Protein AF-A0A1H7T8J5-F1 (afdb_monomer)

Sequence (198 aa):
MPHRSPSPSQAARSAAVPKPSIAHPSAPRVAHADPDEHAEYDEHAEPAHAHEPLGPDDPLAPLPFNPYKGNRGLTRAWHALKNSLAGFRTAIREESAFRQELTLAAILLPIGILVPVEPVARVLLLGSVLLVLIVELLNSSVEAAIDRISLERHELSRRAKDFGSAAVMIALLVCVMTWLLILVPAFGPPLLHWLRSQ

Solvent-accessible surface area (backbone atoms only — not comparable to full-atom values): 12700 Å² total; per-residue (Å²): 139,85,85,87,79,89,80,83,83,86,85,86,80,91,79,86,82,84,80,86,84,83,82,83,86,80,81,86,85,81,80,91,80,88,87,89,84,90,78,90,86,81,87,84,81,85,79,78,86,72,78,73,78,79,52,100,83,40,94,83,56,80,75,75,84,67,94,72,83,65,75,60,63,64,57,48,52,49,52,51,52,54,49,51,53,50,53,52,54,48,44,56,72,73,32,69,66,54,40,52,54,50,52,50,38,68,52,47,44,59,50,36,69,70,50,96,62,58,71,68,59,34,50,49,46,42,47,30,48,51,46,32,56,51,42,42,54,50,30,53,52,50,47,56,54,43,67,72,68,51,88,58,96,46,75,64,58,53,50,53,49,54,52,33,54,51,50,35,53,50,33,48,48,53,28,53,50,50,47,48,70,54,47,45,71,72,45,42,61,64,50,56,53,54,68,74,73,113

Secondary structure (DSSP, 8-state):
---------------PPPPPP-PPPPPP-PPP------------PPP----PPPPTT-TTSPPPP-TT-SSHHHHHHHHHHHHHHHHHHHHHHH-HHHHHHHHHHHHHHHHHHHS---HHHHHHHHHHHHHHHHHHHHHHHHHHHHHHH-SS--HHHHHHHHHHHHHHHHHHHHHHHHHHHHHHHHHHHHHHHHHHT-

Structure (mmCIF, N/CA/C/O backbone):
data_AF-A0A1H7T8J5-F1
#
_entry.id   AF-A0A1H7T8J5-F1
#
loop_
_atom_site.group_PDB
_atom_site.id
_atom_site.type_symbol
_atom_site.label_atom_id
_atom_site.label_alt_id
_atom_site.label_comp_id
_atom_site.label_asym_id
_atom_site.label_entity_id
_atom_site.label_seq_id
_atom_site.pdbx_PDB_ins_code
_atom_site.Cartn_x
_atom_site.Cartn_y
_atom_site.Cartn_z
_atom_site.occupancy
_atom_site.B_iso_or_equiv
_atom_site.auth_seq_id
_atom_site.auth_comp_id
_atom_site.auth_asym_id
_atom_site.auth_atom_id
_atom_site.pdbx_PDB_model_num
ATOM 1 N N . MET A 1 1 ? -8.833 -40.986 -61.857 1.00 35.53 1 MET A N 1
ATOM 2 C CA . MET A 1 1 ? -8.739 -39.527 -62.091 1.00 35.53 1 MET A CA 1
ATOM 3 C C . MET A 1 1 ? -8.462 -38.839 -60.758 1.00 35.53 1 MET A C 1
ATOM 5 O O . MET A 1 1 ? -9.121 -39.217 -59.803 1.00 35.53 1 MET A O 1
ATOM 9 N N . PRO A 1 2 ? -7.606 -37.810 -60.676 1.00 46.56 2 PRO A N 1
ATOM 10 C CA . PRO A 1 2 ? -6.340 -37.664 -61.391 1.00 46.56 2 PRO A CA 1
ATOM 11 C C . PRO A 1 2 ? -5.195 -37.083 -60.508 1.00 46.56 2 PRO A C 1
ATOM 13 O O . PRO A 1 2 ? -5.398 -36.660 -59.378 1.00 46.56 2 PRO A O 1
ATOM 16 N N . HIS A 1 3 ? -3.998 -37.045 -61.105 1.00 43.50 3 HIS A N 1
ATOM 17 C CA . HIS A 1 3 ? -2.848 -36.167 -60.825 1.00 43.50 3 HIS A CA 1
ATOM 18 C C . HIS A 1 3 ? -2.025 -36.331 -59.531 1.00 43.50 3 HIS A C 1
ATOM 20 O O . HIS A 1 3 ? -2.081 -35.515 -58.617 1.00 43.50 3 HIS A O 1
ATOM 26 N N . ARG A 1 4 ? -1.067 -37.271 -59.563 1.00 51.34 4 ARG A N 1
ATOM 27 C CA . ARG A 1 4 ? 0.299 -36.972 -59.093 1.00 51.34 4 ARG A CA 1
ATOM 28 C C . ARG A 1 4 ? 1.144 -36.597 -60.306 1.00 51.34 4 ARG A C 1
ATOM 30 O O . ARG A 1 4 ? 1.484 -37.457 -61.112 1.00 51.34 4 ARG A O 1
ATOM 37 N N . SER A 1 5 ? 1.433 -35.311 -60.450 1.00 54.84 5 SER A N 1
ATOM 38 C CA . SER A 1 5 ? 2.430 -34.815 -61.398 1.00 54.84 5 SER A CA 1
ATOM 39 C C . SER A 1 5 ? 3.828 -35.067 -60.820 1.00 54.84 5 SER A C 1
ATOM 41 O O . SER A 1 5 ? 4.045 -34.739 -59.652 1.00 54.84 5 SER A O 1
ATOM 43 N N . PRO A 1 6 ? 4.785 -35.622 -61.581 1.00 50.56 6 PRO A N 1
ATOM 44 C CA . PRO A 1 6 ? 6.185 -35.604 -61.190 1.00 50.56 6 PRO A CA 1
ATOM 45 C C . PRO A 1 6 ? 6.770 -34.232 -61.551 1.00 50.56 6 PRO A C 1
ATOM 47 O O . PRO A 1 6 ? 6.517 -33.722 -62.641 1.00 50.56 6 PRO A O 1
ATOM 50 N N . SER A 1 7 ? 7.552 -33.630 -60.655 1.00 41.03 7 SER A N 1
ATOM 51 C CA . SER A 1 7 ? 8.412 -32.491 -60.995 1.00 41.03 7 SER A CA 1
ATOM 52 C C . SER A 1 7 ? 9.870 -32.877 -60.723 1.00 41.03 7 SER A C 1
ATOM 54 O O . SER A 1 7 ? 10.128 -33.569 -59.733 1.00 41.03 7 SER A O 1
ATOM 56 N N . PRO A 1 8 ? 10.801 -32.547 -61.632 1.00 43.22 8 PRO A N 1
ATOM 57 C CA . PRO A 1 8 ? 12.005 -33.326 -61.860 1.00 43.22 8 PRO A CA 1
ATOM 58 C C . PRO A 1 8 ? 13.177 -32.938 -60.957 1.00 43.22 8 PRO A C 1
ATOM 60 O O . PRO A 1 8 ? 13.387 -31.785 -60.591 1.00 43.22 8 PRO A O 1
ATOM 63 N N . SER A 1 9 ? 13.978 -33.962 -60.673 1.00 41.53 9 SER A N 1
ATOM 64 C CA . SER A 1 9 ? 15.347 -33.878 -60.185 1.00 41.53 9 SER A CA 1
ATOM 65 C C . SER A 1 9 ? 16.231 -33.038 -61.117 1.00 41.53 9 SER A C 1
ATOM 67 O O . SER A 1 9 ? 16.210 -33.232 -62.329 1.00 41.53 9 SER A O 1
ATOM 69 N N . GLN A 1 10 ? 17.039 -32.172 -60.501 1.00 44.00 10 GLN A N 1
ATOM 70 C CA . GLN A 1 10 ? 18.419 -31.827 -60.868 1.00 44.00 10 GLN A CA 1
ATOM 71 C C . GLN A 1 10 ? 18.727 -31.506 -62.341 1.00 44.00 10 GLN A C 1
ATOM 73 O O . GLN A 1 10 ? 18.979 -32.398 -63.144 1.00 44.00 10 GLN A O 1
ATOM 78 N N . ALA A 1 11 ? 18.937 -30.221 -62.635 1.00 36.84 11 ALA A N 1
ATOM 79 C CA . ALA A 1 11 ? 20.033 -29.762 -63.493 1.00 36.84 11 ALA A CA 1
ATOM 80 C C . ALA A 1 11 ? 20.204 -28.237 -63.372 1.00 36.84 11 ALA A C 1
ATOM 82 O O . ALA A 1 11 ? 19.224 -27.522 -63.214 1.00 36.84 11 ALA A O 1
ATOM 83 N N . ALA A 1 12 ? 21.448 -27.775 -63.538 1.00 40.53 12 ALA A N 1
ATOM 84 C CA . ALA A 1 12 ? 21.929 -26.383 -63.582 1.00 40.53 12 ALA A CA 1
ATOM 85 C C . ALA A 1 12 ? 22.398 -25.818 -62.223 1.00 40.53 12 ALA A C 1
ATOM 87 O O . ALA A 1 12 ? 21.622 -25.334 -61.416 1.00 40.53 12 ALA A O 1
ATOM 88 N N . ARG A 1 13 ? 23.661 -26.053 -61.847 1.00 43.72 13 ARG A N 1
ATOM 89 C CA . ARG A 1 13 ? 24.878 -25.317 -62.268 1.00 43.72 13 ARG A CA 1
ATOM 90 C C . ARG A 1 13 ? 25.173 -24.112 -61.365 1.00 43.72 13 ARG A C 1
ATOM 92 O O . ARG A 1 13 ? 24.590 -23.047 -61.489 1.00 43.72 13 ARG A O 1
ATOM 99 N N . SER A 1 14 ? 26.153 -24.357 -60.496 1.00 42.59 14 SER A N 1
ATOM 100 C CA . SER A 1 14 ? 27.200 -23.450 -60.020 1.00 42.59 14 SER A CA 1
ATOM 101 C C . SER A 1 14 ? 27.349 -22.142 -60.811 1.00 42.59 14 SER A C 1
ATOM 103 O O . SER A 1 14 ? 27.660 -22.169 -62.002 1.00 42.59 14 SER A O 1
ATOM 105 N N . ALA A 1 15 ? 27.222 -21.013 -60.115 1.00 44.78 15 ALA A N 1
ATOM 106 C CA . ALA A 1 15 ? 27.838 -19.747 -60.493 1.00 44.78 15 ALA A CA 1
ATOM 107 C C . ALA A 1 15 ? 28.309 -19.046 -59.210 1.00 44.78 15 ALA A C 1
ATOM 109 O O . ALA A 1 15 ? 27.523 -18.469 -58.461 1.00 44.78 15 ALA A O 1
ATOM 110 N N . ALA A 1 16 ? 29.603 -19.180 -58.925 1.00 44.22 16 ALA A N 1
ATOM 111 C CA . ALA A 1 16 ? 30.292 -18.473 -57.859 1.00 44.22 16 ALA A CA 1
ATOM 112 C C . ALA A 1 16 ? 30.393 -16.977 -58.198 1.00 44.22 16 ALA A C 1
ATOM 114 O O . ALA A 1 16 ? 30.793 -16.608 -59.301 1.00 44.22 16 ALA A O 1
ATOM 115 N N . VAL A 1 17 ? 30.054 -16.121 -57.236 1.00 50.94 17 VAL A N 1
ATOM 116 C CA . VAL A 1 17 ? 30.268 -14.670 -57.302 1.00 50.94 17 VAL A CA 1
ATOM 117 C C . VAL A 1 17 ? 31.728 -14.380 -56.912 1.00 50.94 17 VAL A C 1
ATOM 119 O O . VAL A 1 17 ? 32.136 -14.795 -55.824 1.00 50.94 17 VAL A O 1
ATOM 122 N N . PRO A 1 18 ? 32.542 -13.689 -57.734 1.00 47.94 18 PRO A N 1
ATOM 123 C CA . PRO A 1 18 ? 33.905 -13.336 -57.349 1.00 47.94 18 PRO A CA 1
ATOM 124 C C . PRO A 1 18 ? 33.909 -12.126 -56.398 1.00 47.94 18 PRO A C 1
ATOM 126 O O . PRO A 1 18 ? 33.298 -11.095 -56.676 1.00 47.94 18 PRO A O 1
ATOM 129 N N . LYS A 1 19 ? 34.620 -12.245 -55.267 1.00 48.84 19 LYS A N 1
ATOM 130 C CA . LYS A 1 19 ? 34.936 -11.125 -54.361 1.00 48.84 19 LYS A CA 1
ATOM 131 C C . LYS A 1 19 ? 35.993 -10.208 -55.003 1.00 48.84 19 LYS A C 1
ATOM 133 O O . LYS A 1 19 ? 36.989 -10.731 -55.503 1.00 48.84 19 LYS A O 1
ATOM 138 N N . PRO A 1 20 ? 35.856 -8.872 -54.933 1.00 44.38 20 PRO A N 1
ATOM 139 C CA . PRO A 1 20 ? 36.920 -7.962 -55.341 1.00 44.38 20 PRO A CA 1
ATOM 140 C C . PRO A 1 20 ? 38.073 -7.978 -54.323 1.00 44.38 20 PRO A C 1
ATOM 142 O O . PRO A 1 20 ? 37.869 -7.814 -53.120 1.00 44.38 20 PRO A O 1
ATOM 145 N N . SER A 1 21 ? 39.288 -8.203 -54.827 1.00 47.09 21 SER A N 1
ATOM 146 C CA . SER A 1 21 ? 40.556 -8.115 -54.098 1.00 47.09 21 SER A CA 1
ATOM 147 C C . SER A 1 21 ? 40.977 -6.647 -54.005 1.00 47.09 21 SER A C 1
ATOM 149 O O . SER A 1 21 ? 41.197 -6.005 -55.030 1.00 47.09 21 SER A O 1
ATOM 151 N N . ILE A 1 22 ? 41.057 -6.101 -52.790 1.00 46.72 22 ILE A N 1
ATOM 152 C CA . ILE A 1 22 ? 41.622 -4.770 -52.543 1.00 46.72 22 ILE A CA 1
ATOM 153 C C . ILE A 1 22 ? 43.093 -4.970 -52.172 1.00 46.72 22 ILE A C 1
ATOM 155 O O . ILE A 1 22 ? 43.408 -5.545 -51.131 1.00 46.72 22 ILE A O 1
ATOM 159 N N . ALA A 1 23 ? 43.983 -4.529 -53.058 1.00 47.53 23 ALA A N 1
ATOM 160 C CA . ALA A 1 23 ? 45.425 -4.541 -52.860 1.00 4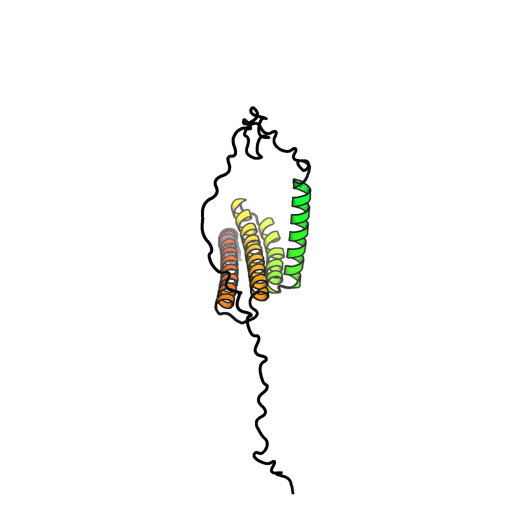7.53 23 ALA A CA 1
ATOM 161 C C . ALA A 1 23 ? 45.864 -3.347 -51.993 1.00 47.53 23 ALA A C 1
ATOM 163 O O . ALA A 1 23 ? 45.485 -2.206 -52.256 1.00 47.53 23 ALA A O 1
ATOM 164 N N . HIS A 1 24 ? 46.688 -3.611 -50.977 1.00 44.84 24 HIS A N 1
ATOM 165 C CA . HIS A 1 24 ? 47.406 -2.592 -50.210 1.00 44.84 24 HIS A CA 1
ATOM 166 C C . HIS A 1 24 ? 48.625 -2.092 -51.008 1.00 44.84 24 HIS A C 1
ATOM 168 O O . HIS A 1 24 ? 49.461 -2.918 -51.382 1.00 44.84 24 HIS A O 1
ATOM 174 N N . PRO A 1 25 ? 48.795 -0.779 -51.244 1.00 51.78 25 PRO A N 1
ATOM 175 C CA . PRO A 1 25 ? 50.036 -0.254 -51.802 1.00 51.78 25 PRO A CA 1
ATOM 176 C C . PRO A 1 25 ? 51.138 -0.208 -50.731 1.00 51.78 25 PRO A C 1
ATOM 178 O O . PRO A 1 25 ? 50.970 0.362 -49.654 1.00 51.78 25 PRO A O 1
ATOM 181 N N . SER A 1 26 ? 52.267 -0.845 -51.042 1.00 42.59 26 SER A N 1
ATOM 182 C CA . SER A 1 26 ? 53.496 -0.863 -50.245 1.00 42.59 26 SER A CA 1
ATOM 183 C C . SER A 1 26 ? 54.233 0.481 -50.330 1.00 42.59 26 SER A C 1
ATOM 185 O O . SER A 1 26 ? 54.348 1.062 -51.407 1.00 42.59 26 SER A O 1
ATOM 187 N N . ALA A 1 27 ? 54.738 0.963 -49.193 1.00 43.03 27 ALA A N 1
ATOM 188 C CA . ALA A 1 27 ? 55.491 2.211 -49.076 1.00 43.03 27 ALA A CA 1
ATOM 189 C C . ALA A 1 27 ? 56.841 2.161 -49.830 1.00 43.03 27 ALA A C 1
ATOM 191 O O . ALA A 1 27 ? 57.501 1.116 -49.821 1.00 43.03 27 ALA A O 1
ATOM 192 N N . PRO A 1 28 ? 57.298 3.270 -50.445 1.00 42.59 28 PRO A N 1
ATOM 193 C CA . PRO A 1 28 ? 58.609 3.328 -51.075 1.00 42.59 28 PRO A CA 1
ATOM 194 C C . PRO A 1 28 ? 59.721 3.491 -50.028 1.00 42.59 28 PRO A C 1
ATOM 196 O O . PRO A 1 28 ? 59.663 4.326 -49.129 1.00 42.59 28 PRO A O 1
ATOM 199 N N . ARG A 1 29 ? 60.750 2.657 -50.178 1.00 38.03 29 ARG A N 1
ATOM 200 C CA . ARG A 1 29 ? 61.976 2.591 -49.378 1.00 38.03 29 ARG A CA 1
ATOM 201 C C . ARG A 1 29 ? 62.915 3.725 -49.809 1.00 38.03 29 ARG A C 1
ATOM 203 O O . ARG A 1 29 ? 63.403 3.697 -50.935 1.00 38.03 29 ARG A O 1
ATOM 210 N N . VAL A 1 30 ? 63.163 4.704 -48.937 1.00 43.81 30 VAL A N 1
ATOM 211 C CA . VAL A 1 30 ? 64.163 5.764 -49.166 1.00 43.81 30 VAL A CA 1
ATOM 212 C C . VAL A 1 30 ? 65.482 5.349 -48.514 1.00 43.81 30 VAL A C 1
ATOM 214 O O . VAL A 1 30 ? 65.506 4.873 -47.382 1.00 43.81 30 VAL A O 1
ATOM 217 N N . ALA A 1 31 ? 66.554 5.449 -49.296 1.00 40.03 31 ALA A N 1
ATOM 218 C CA . ALA A 1 31 ? 67.908 5.030 -48.971 1.00 40.03 31 ALA A CA 1
ATOM 219 C C . ALA A 1 31 ? 68.582 5.956 -47.943 1.00 40.03 31 ALA A C 1
ATOM 221 O O . ALA A 1 31 ? 68.336 7.158 -47.924 1.00 40.03 31 ALA A O 1
ATOM 222 N N . HIS A 1 32 ? 69.456 5.372 -47.121 1.00 40.16 32 HIS A N 1
ATOM 223 C CA . HIS A 1 32 ? 70.367 6.074 -46.220 1.00 40.16 32 HIS A CA 1
ATOM 224 C C . HIS A 1 32 ? 71.474 6.805 -47.002 1.00 40.16 32 HIS A C 1
ATOM 226 O O . HIS A 1 32 ? 72.067 6.215 -47.906 1.00 40.16 32 HIS A O 1
ATOM 232 N N . ALA A 1 33 ? 71.780 8.041 -46.599 1.00 36.88 33 ALA A N 1
ATOM 233 C CA . ALA A 1 33 ? 73.048 8.731 -46.840 1.00 36.88 33 ALA A CA 1
ATOM 234 C C . ALA A 1 33 ? 73.405 9.584 -45.597 1.00 36.88 33 ALA A C 1
ATOM 236 O O . ALA A 1 33 ? 72.511 9.976 -44.851 1.00 36.88 33 ALA A O 1
ATOM 237 N N . ASP A 1 34 ? 74.710 9.755 -45.394 1.00 40.88 34 ASP A N 1
ATOM 238 C CA . ASP A 1 34 ? 75.507 9.943 -44.165 1.00 40.88 34 ASP A CA 1
ATOM 239 C C . ASP A 1 34 ? 75.333 11.226 -43.299 1.00 40.88 34 ASP A C 1
ATOM 241 O O . ASP A 1 34 ? 74.655 12.166 -43.719 1.00 40.88 34 ASP A O 1
ATOM 245 N N . PRO A 1 35 ? 75.933 11.245 -42.077 1.00 51.59 35 PRO A N 1
ATOM 246 C CA . PRO A 1 35 ? 75.797 12.269 -41.035 1.00 51.59 35 PRO A CA 1
ATOM 247 C C . PRO A 1 35 ? 76.856 13.392 -41.123 1.00 51.59 35 PRO A C 1
ATOM 249 O O . PRO A 1 35 ? 77.803 13.294 -41.893 1.00 51.59 35 PRO A O 1
ATOM 252 N N . ASP A 1 36 ? 76.697 14.402 -40.257 1.00 41.91 36 ASP A N 1
ATOM 253 C CA . ASP A 1 36 ? 77.616 15.510 -39.919 1.00 41.91 36 ASP A CA 1
ATOM 254 C C . ASP A 1 36 ? 77.420 16.846 -40.661 1.00 41.91 36 ASP A C 1
ATOM 256 O O . ASP A 1 36 ? 78.069 17.124 -41.661 1.00 41.91 36 ASP A O 1
ATOM 260 N N . GLU A 1 37 ? 76.622 17.747 -40.067 1.00 41.25 37 GLU A N 1
ATOM 261 C CA . GLU A 1 37 ? 76.992 19.170 -39.987 1.00 41.25 37 GLU A CA 1
ATOM 262 C C . GLU A 1 37 ? 76.248 19.867 -38.830 1.00 41.25 37 GLU A C 1
ATOM 264 O O . GLU A 1 37 ? 75.027 20.023 -38.830 1.00 41.25 37 GLU A O 1
ATOM 269 N N . HIS A 1 38 ? 77.005 20.246 -37.798 1.00 42.97 38 HIS A N 1
ATOM 270 C CA . HIS A 1 38 ? 76.546 21.037 -36.661 1.00 42.97 38 HIS A CA 1
ATOM 271 C C . HIS A 1 38 ? 76.585 22.530 -37.015 1.00 42.97 38 HIS A C 1
ATOM 273 O O . HIS A 1 38 ? 77.653 23.053 -37.317 1.00 42.97 38 HIS A O 1
ATOM 279 N N . ALA A 1 39 ? 75.453 23.225 -36.886 1.00 38.72 39 ALA A N 1
ATOM 280 C CA . ALA A 1 39 ? 75.392 24.685 -36.838 1.00 38.72 39 ALA A CA 1
ATOM 281 C C . ALA A 1 39 ? 74.539 25.127 -35.633 1.00 38.72 39 ALA A C 1
ATOM 283 O O . ALA A 1 39 ? 73.313 25.107 -35.665 1.00 38.72 39 ALA A O 1
ATOM 284 N N . GLU A 1 40 ? 75.249 25.370 -34.532 1.00 40.34 40 GLU A N 1
ATOM 285 C CA . GLU A 1 40 ? 75.160 26.539 -33.646 1.00 40.34 40 GLU A CA 1
ATOM 286 C C . GLU A 1 40 ? 73.804 27.274 -33.543 1.00 40.34 40 GLU A C 1
ATOM 288 O O . GLU A 1 40 ? 73.415 28.039 -34.423 1.00 40.34 40 GLU A O 1
ATOM 293 N N . TYR A 1 41 ? 73.136 27.111 -32.397 1.00 35.88 41 TYR A N 1
ATOM 294 C CA . TYR A 1 41 ? 72.128 28.043 -31.892 1.00 35.88 41 TYR A CA 1
ATOM 295 C C . TYR A 1 41 ? 72.467 28.350 -30.438 1.00 35.88 41 TYR A C 1
ATOM 297 O O . TYR A 1 41 ? 72.344 27.471 -29.585 1.00 35.88 41 TYR A O 1
ATOM 305 N N . ASP A 1 42 ? 72.876 29.585 -30.166 1.00 42.41 42 ASP A N 1
ATOM 306 C CA . ASP A 1 42 ? 72.908 30.122 -28.812 1.00 42.41 42 ASP A CA 1
ATOM 307 C C . ASP A 1 42 ? 72.185 31.472 -28.757 1.00 42.41 42 ASP A C 1
ATOM 309 O O . ASP A 1 42 ? 72.083 32.187 -29.756 1.00 42.41 42 ASP A O 1
ATOM 313 N N . GLU A 1 43 ? 71.703 31.773 -27.555 1.00 46.69 43 GLU A N 1
ATOM 314 C CA . GLU A 1 43 ? 71.125 33.032 -27.088 1.00 46.69 43 GLU A CA 1
ATOM 315 C C . GLU A 1 43 ? 69.772 33.466 -27.664 1.00 46.69 43 GLU A C 1
ATOM 317 O O . GLU A 1 43 ? 69.692 34.236 -28.609 1.00 46.69 43 GLU A O 1
ATOM 322 N N . HIS A 1 44 ? 68.701 33.150 -26.925 1.00 45.75 44 HIS A N 1
ATOM 323 C CA . HIS A 1 44 ? 67.848 34.204 -26.366 1.00 45.75 44 HIS A CA 1
ATOM 324 C C . HIS A 1 44 ? 67.290 33.776 -25.001 1.00 45.75 44 HIS A C 1
ATOM 326 O O . HIS A 1 44 ? 66.567 32.793 -24.871 1.00 45.75 44 HIS A O 1
ATOM 332 N N . ALA A 1 45 ? 67.686 34.548 -23.991 1.00 46.94 45 ALA A N 1
ATOM 333 C CA . ALA A 1 45 ? 67.333 34.446 -22.585 1.00 46.94 45 ALA A CA 1
ATOM 334 C C . ALA A 1 45 ? 65.819 34.351 -22.324 1.00 46.94 45 ALA A C 1
ATOM 336 O O . ALA A 1 45 ? 65.020 35.051 -22.949 1.00 46.94 45 ALA A O 1
ATOM 337 N N . GLU A 1 46 ? 65.446 33.528 -21.340 1.00 49.09 46 GLU A N 1
ATOM 338 C CA . GLU A 1 46 ? 64.075 33.426 -20.840 1.00 49.09 46 GLU A CA 1
ATOM 339 C C . GLU A 1 46 ? 63.583 34.772 -20.277 1.00 49.09 46 GLU A C 1
ATOM 341 O O . GLU A 1 46 ? 64.268 35.384 -19.448 1.00 49.09 46 GLU A O 1
ATOM 346 N N . PRO A 1 47 ? 62.393 35.256 -20.678 1.00 44.78 47 PRO A N 1
ATOM 347 C CA . PRO A 1 47 ? 61.823 36.451 -20.092 1.00 44.78 47 PRO A CA 1
ATOM 348 C C . PRO A 1 47 ? 61.247 36.136 -18.708 1.00 44.78 47 PRO A C 1
ATOM 350 O O . PRO A 1 47 ? 60.592 35.120 -18.484 1.00 44.78 47 PRO A O 1
ATOM 353 N N . ALA A 1 48 ? 61.492 37.067 -17.789 1.00 49.91 48 ALA A N 1
ATOM 354 C CA . ALA A 1 48 ? 60.996 37.093 -16.425 1.00 49.91 48 ALA A CA 1
ATOM 355 C C . ALA A 1 48 ? 59.509 36.712 -16.313 1.00 49.91 48 ALA A C 1
ATOM 357 O O . ALA A 1 48 ? 58.669 37.234 -17.043 1.00 49.91 48 ALA A O 1
ATOM 358 N N . HIS A 1 49 ? 59.231 35.842 -15.338 1.00 55.66 49 HIS A N 1
ATOM 359 C CA . HIS A 1 49 ? 57.933 35.393 -14.832 1.00 55.66 49 HIS A CA 1
ATOM 360 C C . HIS A 1 49 ? 56.758 36.350 -15.109 1.00 55.66 49 HIS A C 1
ATOM 362 O O . HIS A 1 49 ? 56.377 37.165 -14.268 1.00 55.66 49 HIS A O 1
ATOM 368 N N . ALA A 1 50 ? 56.125 36.202 -16.271 1.00 52.22 50 ALA A N 1
ATOM 369 C CA . ALA A 1 50 ? 54.741 36.604 -16.438 1.00 52.22 50 ALA A CA 1
ATOM 370 C C . ALA A 1 50 ? 53.911 35.587 -15.650 1.00 52.22 50 ALA A C 1
ATOM 372 O O . ALA A 1 50 ? 53.910 34.407 -15.991 1.00 52.22 50 ALA A O 1
ATOM 373 N N . HIS A 1 51 ? 53.296 36.032 -14.551 1.00 57.41 51 HIS A N 1
ATOM 374 C CA . HIS A 1 51 ? 52.461 35.199 -13.691 1.00 57.41 51 HIS A CA 1
ATOM 375 C C . HIS A 1 51 ? 51.502 34.362 -14.534 1.00 57.41 51 HIS A C 1
ATOM 377 O O . HIS A 1 51 ? 50.637 34.897 -15.230 1.00 57.41 51 HIS A O 1
ATOM 383 N N . GLU A 1 52 ? 51.698 33.050 -14.476 1.00 64.69 52 GLU A N 1
ATOM 384 C CA . GLU A 1 52 ? 50.818 32.083 -15.102 1.00 64.69 52 GLU A CA 1
ATOM 385 C C . GLU A 1 52 ? 49.389 32.333 -14.596 1.00 64.69 52 GLU A C 1
ATOM 387 O O . GLU A 1 52 ? 49.195 32.514 -13.387 1.00 64.69 52 GLU A O 1
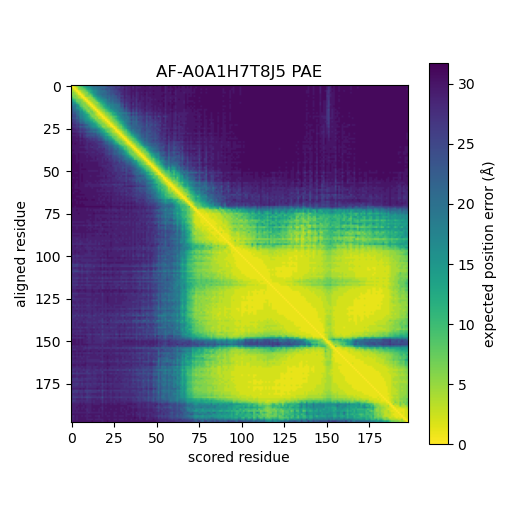ATOM 392 N N . PRO A 1 53 ? 48.386 32.438 -15.486 1.00 61.06 53 PRO A N 1
ATOM 393 C CA . PRO A 1 53 ? 47.015 32.654 -15.059 1.00 61.06 53 PRO A CA 1
ATOM 394 C C . PRO A 1 53 ? 46.592 31.497 -14.150 1.00 61.06 53 PRO A C 1
ATOM 396 O O . PRO A 1 53 ? 46.646 30.337 -14.551 1.00 61.06 53 PRO A O 1
ATOM 399 N N . LEU A 1 54 ? 46.200 31.844 -12.919 1.00 64.88 54 LEU A N 1
ATOM 400 C CA . LEU A 1 54 ? 45.804 30.910 -11.865 1.00 64.88 54 LEU A CA 1
ATOM 401 C C . LEU A 1 54 ? 44.813 29.882 -12.430 1.00 64.88 54 LEU A C 1
ATOM 403 O O . LEU A 1 54 ? 43.796 30.243 -13.032 1.00 64.88 54 LEU A O 1
ATOM 407 N N . GLY A 1 55 ? 45.150 28.602 -12.277 1.00 65.50 55 GLY A N 1
ATOM 408 C CA . GLY A 1 55 ? 44.368 27.501 -12.821 1.00 65.50 55 GLY A CA 1
ATOM 409 C C . GLY A 1 55 ? 42.980 27.379 -12.171 1.00 65.50 55 GLY A C 1
ATOM 410 O O . GLY A 1 55 ? 42.723 27.960 -11.117 1.00 65.50 55 GLY A O 1
ATOM 411 N N . PRO A 1 56 ? 42.072 26.577 -12.756 1.00 63.03 56 PRO A N 1
ATOM 412 C CA . PRO A 1 56 ? 40.723 26.342 -12.223 1.00 63.03 56 PRO A CA 1
ATOM 413 C C . PRO A 1 56 ? 40.690 25.775 -10.793 1.00 63.03 56 PRO A C 1
ATOM 415 O O . PRO A 1 56 ? 39.659 25.863 -10.129 1.00 63.03 56 PRO A O 1
ATOM 418 N N . ASP A 1 57 ? 41.812 25.205 -10.346 1.00 64.94 57 ASP A N 1
ATOM 419 C CA . ASP A 1 57 ? 41.996 24.544 -9.054 1.00 64.94 57 ASP A CA 1
ATOM 420 C C . ASP A 1 57 ? 42.765 25.414 -8.038 1.00 64.94 57 ASP A C 1
ATOM 422 O O . ASP A 1 57 ? 43.169 24.926 -6.980 1.00 64.94 57 ASP A O 1
ATOM 426 N N . ASP A 1 58 ? 42.991 26.698 -8.342 1.00 69.50 58 ASP A N 1
ATOM 427 C CA . ASP A 1 58 ? 43.683 27.610 -7.435 1.00 69.50 58 ASP A CA 1
ATOM 428 C C . ASP A 1 58 ? 42.819 27.930 -6.194 1.00 69.50 58 ASP A C 1
ATOM 430 O O . ASP A 1 58 ? 41.691 28.418 -6.340 1.00 69.50 58 ASP A O 1
ATOM 434 N N . PRO A 1 59 ? 43.318 27.718 -4.959 1.00 67.06 59 PRO A N 1
ATOM 435 C CA . PRO A 1 59 ? 42.585 28.028 -3.728 1.00 67.06 59 PRO A CA 1
ATOM 436 C C . PRO A 1 59 ? 42.174 29.501 -3.589 1.00 67.06 59 PRO A C 1
ATOM 438 O O . PRO A 1 59 ? 41.295 29.811 -2.780 1.00 67.06 59 PRO A O 1
ATOM 441 N N . LEU A 1 60 ? 42.821 30.408 -4.330 1.00 72.44 60 LEU A N 1
ATOM 442 C CA . LEU A 1 60 ? 42.549 31.846 -4.325 1.00 72.44 60 LEU A CA 1
ATOM 443 C C . LEU A 1 60 ? 41.664 32.301 -5.499 1.00 72.44 60 LEU A C 1
ATOM 445 O O . LEU A 1 60 ? 41.349 33.492 -5.594 1.00 72.44 60 LEU A O 1
ATOM 449 N N . ALA A 1 61 ? 41.223 31.387 -6.371 1.00 71.81 61 ALA A N 1
ATOM 450 C CA . ALA A 1 61 ? 40.296 31.711 -7.450 1.00 71.81 61 ALA A CA 1
ATOM 451 C C . ALA A 1 61 ? 38.899 32.069 -6.888 1.00 71.81 61 ALA A C 1
ATOM 453 O O . ALA A 1 61 ? 38.331 31.305 -6.099 1.00 71.81 61 ALA A O 1
ATOM 454 N N . PRO A 1 62 ? 38.285 33.203 -7.291 1.00 72.88 62 PRO A N 1
ATOM 455 C CA . PRO A 1 62 ? 36.910 33.509 -6.915 1.00 72.88 62 PRO A CA 1
ATOM 456 C C . PRO A 1 62 ? 35.984 32.410 -7.440 1.00 72.88 62 PRO A C 1
ATOM 458 O O . PRO A 1 62 ? 35.919 32.180 -8.649 1.00 72.88 62 PRO A O 1
ATOM 461 N N . LEU A 1 63 ? 35.256 31.735 -6.542 1.00 75.38 63 LEU A N 1
ATOM 462 C CA . LEU A 1 63 ? 34.290 30.714 -6.949 1.00 75.38 63 LEU A CA 1
ATOM 463 C C . LEU A 1 63 ? 33.337 31.302 -8.002 1.00 75.38 63 LEU A C 1
ATOM 465 O O . LEU A 1 63 ? 32.826 32.411 -7.800 1.00 75.38 63 LEU A O 1
ATOM 469 N N . PRO A 1 64 ? 33.068 30.583 -9.107 1.00 73.88 64 PRO A N 1
ATOM 470 C CA . PRO A 1 64 ? 32.229 31.105 -10.171 1.00 73.88 64 PRO A CA 1
ATOM 471 C C . PRO A 1 64 ? 30.864 31.498 -9.602 1.00 73.88 64 PRO A C 1
ATOM 473 O O . PRO A 1 64 ? 30.229 30.730 -8.870 1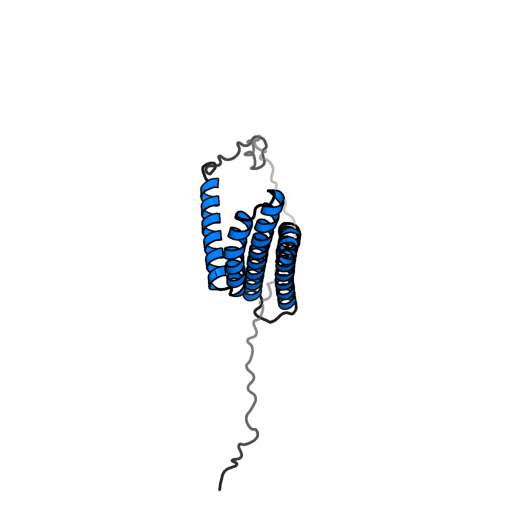.00 73.88 64 PRO A O 1
ATOM 476 N N . PHE A 1 65 ? 30.409 32.710 -9.938 1.00 69.75 65 PHE A N 1
ATOM 477 C CA . PHE A 1 65 ? 29.060 33.166 -9.617 1.00 69.75 65 PHE A CA 1
ATOM 478 C C . PHE A 1 65 ? 28.077 32.095 -10.095 1.00 69.75 65 PHE A C 1
ATOM 480 O O . PHE A 1 65 ? 28.093 31.718 -11.263 1.00 69.75 65 PHE A O 1
ATOM 487 N N . ASN A 1 66 ? 27.262 31.557 -9.185 1.00 68.31 66 ASN A N 1
ATOM 488 C CA . ASN A 1 66 ? 26.272 30.534 -9.505 1.00 68.31 66 ASN A CA 1
ATOM 489 C C . ASN A 1 66 ? 24.928 31.227 -9.795 1.00 68.31 66 ASN A C 1
ATOM 491 O O . ASN A 1 66 ? 24.151 31.437 -8.855 1.00 68.31 66 ASN A O 1
ATOM 495 N N . PRO A 1 67 ? 24.611 31.559 -11.066 1.00 63.97 67 PRO A N 1
ATOM 496 C CA . PRO A 1 67 ? 23.405 32.306 -11.443 1.00 63.97 67 PRO A CA 1
ATOM 497 C C . PRO A 1 67 ? 22.107 31.546 -11.155 1.00 63.97 67 PRO A C 1
ATOM 499 O O . PRO A 1 67 ? 21.014 32.078 -11.313 1.00 63.97 67 PRO A O 1
ATOM 502 N N . TYR A 1 68 ? 22.204 30.293 -10.715 1.00 57.78 68 TYR A N 1
ATOM 503 C CA . TYR A 1 68 ? 21.063 29.427 -10.507 1.00 57.78 68 TYR A CA 1
ATOM 504 C C . TYR A 1 68 ? 20.709 29.223 -9.022 1.00 57.78 68 TYR A C 1
ATOM 506 O O . TYR A 1 68 ? 19.964 28.298 -8.668 1.00 57.78 68 TYR A O 1
ATOM 514 N N . LYS A 1 69 ? 21.232 30.038 -8.105 1.00 56.91 69 LYS A N 1
ATOM 515 C CA . LYS A 1 69 ? 20.836 29.994 -6.689 1.00 56.91 69 LYS A CA 1
ATOM 516 C C . LYS A 1 69 ? 19.560 30.823 -6.461 1.00 56.91 69 LYS A C 1
ATOM 518 O O . LYS A 1 69 ? 19.581 31.851 -5.805 1.00 56.91 69 LYS A O 1
ATOM 523 N N . GLY A 1 70 ? 18.440 30.358 -7.013 1.00 59.84 70 GLY A N 1
ATOM 524 C CA . GLY A 1 70 ? 17.118 30.950 -6.791 1.00 59.84 70 GLY A CA 1
ATOM 525 C C . GLY A 1 70 ? 16.000 30.018 -7.257 1.00 59.84 70 GLY A C 1
ATOM 526 O O . GLY A 1 70 ? 15.981 29.593 -8.406 1.00 59.84 70 GLY A O 1
ATOM 527 N N . ASN A 1 71 ? 15.107 29.634 -6.343 1.00 58.72 71 ASN A N 1
ATOM 528 C CA . ASN A 1 71 ? 13.816 28.961 -6.579 1.00 58.72 71 ASN A CA 1
ATOM 529 C C . ASN A 1 71 ? 13.790 27.631 -7.364 1.00 58.72 71 ASN A C 1
ATOM 531 O O . ASN A 1 71 ? 12.717 27.129 -7.683 1.00 58.72 71 ASN A O 1
ATOM 535 N N . ARG A 1 72 ? 14.931 26.965 -7.587 1.00 62.44 72 ARG A N 1
ATOM 536 C CA . ARG A 1 72 ? 14.958 25.626 -8.219 1.00 62.44 72 ARG A CA 1
ATOM 537 C C . ARG A 1 72 ? 14.324 24.510 -7.374 1.00 62.44 72 ARG A C 1
ATOM 539 O O . ARG A 1 72 ? 14.055 23.442 -7.912 1.00 62.44 72 ARG A O 1
ATOM 546 N N . GLY A 1 73 ? 14.122 24.716 -6.070 1.00 73.31 73 GLY A N 1
ATOM 547 C CA . GLY A 1 73 ? 13.575 23.701 -5.159 1.00 73.31 73 GLY A CA 1
ATOM 548 C C . GLY A 1 73 ? 12.092 23.412 -5.402 1.00 73.31 73 GLY A C 1
ATOM 549 O O . GLY A 1 73 ? 11.732 22.280 -5.716 1.00 73.31 73 GLY A O 1
ATOM 550 N N . LEU A 1 74 ? 11.248 24.447 -5.322 1.00 82.12 74 LEU A N 1
ATOM 551 C CA . LEU A 1 74 ? 9.795 24.324 -5.496 1.00 82.12 74 LEU A CA 1
ATOM 552 C C . LEU A 1 74 ? 9.427 23.875 -6.912 1.00 82.12 74 LEU A C 1
ATOM 554 O O . LEU A 1 74 ? 8.600 22.983 -7.079 1.00 82.12 74 LEU A O 1
ATOM 558 N N . THR A 1 75 ? 10.102 24.414 -7.929 1.00 80.31 75 THR A N 1
ATOM 559 C CA . THR A 1 75 ? 9.885 24.010 -9.323 1.00 80.31 75 THR A CA 1
ATOM 560 C C . THR A 1 75 ? 10.239 22.535 -9.542 1.00 80.31 75 THR A C 1
ATOM 562 O O . THR A 1 75 ? 9.487 21.818 -10.198 1.00 80.31 75 THR A O 1
ATOM 565 N N . ARG A 1 76 ? 11.323 22.022 -8.933 1.00 80.31 76 ARG A N 1
ATOM 566 C CA . ARG A 1 76 ? 11.653 20.583 -8.971 1.00 80.31 76 ARG A CA 1
ATOM 567 C C . ARG A 1 76 ? 10.627 19.723 -8.239 1.00 80.31 76 ARG A C 1
ATOM 569 O O . ARG A 1 76 ? 10.247 18.687 -8.772 1.00 80.31 76 ARG A O 1
ATOM 576 N N . ALA A 1 77 ? 10.165 20.149 -7.063 1.00 83.38 77 ALA A N 1
ATOM 577 C CA . ALA A 1 77 ? 9.125 19.436 -6.322 1.00 83.38 77 ALA A CA 1
ATOM 578 C C . ALA A 1 77 ? 7.816 19.358 -7.125 1.00 83.38 77 ALA A C 1
ATOM 580 O O . ALA A 1 77 ? 7.202 18.297 -7.202 1.00 83.38 77 ALA A O 1
ATOM 581 N N . TRP A 1 78 ? 7.437 20.446 -7.800 1.00 84.69 78 TRP A N 1
ATOM 582 C CA . TRP A 1 78 ? 6.279 20.473 -8.692 1.00 84.69 78 TRP A CA 1
ATOM 583 C C . TRP A 1 78 ? 6.433 19.523 -9.885 1.00 84.69 78 TRP A C 1
ATOM 585 O O . TRP A 1 78 ? 5.522 18.749 -10.182 1.00 84.69 78 TRP A O 1
ATOM 595 N N . HIS A 1 79 ? 7.589 19.532 -10.554 1.00 80.56 79 HIS A N 1
ATOM 596 C CA . HIS A 1 79 ? 7.854 18.597 -11.649 1.00 80.56 79 HIS A CA 1
ATOM 597 C C . HIS A 1 79 ? 7.858 17.138 -11.180 1.00 80.56 79 HIS A C 1
ATOM 599 O O . HIS A 1 79 ? 7.291 16.292 -11.870 1.00 80.56 79 HIS A O 1
ATOM 605 N N . ALA A 1 80 ? 8.428 16.852 -10.007 1.00 78.00 80 ALA A N 1
ATOM 606 C CA . ALA A 1 80 ? 8.389 15.526 -9.402 1.00 78.00 80 ALA A CA 1
ATOM 607 C C . ALA A 1 80 ? 6.946 15.093 -9.109 1.00 78.00 80 ALA A C 1
ATOM 609 O O . ALA A 1 80 ? 6.551 14.014 -9.531 1.00 78.00 80 ALA A O 1
ATOM 610 N N . LEU A 1 81 ? 6.128 15.960 -8.499 1.00 82.50 81 LEU A N 1
ATOM 611 C CA . LEU A 1 81 ? 4.714 15.683 -8.234 1.00 82.50 81 LEU A CA 1
ATOM 612 C C . LEU A 1 81 ? 3.932 15.409 -9.524 1.00 82.50 81 LEU A C 1
ATOM 614 O O . LEU A 1 81 ? 3.199 14.425 -9.604 1.00 82.50 81 LEU A O 1
ATOM 618 N N . LYS A 1 82 ? 4.109 16.246 -10.554 1.00 81.94 82 LYS A N 1
ATOM 619 C CA . LYS A 1 82 ? 3.468 16.048 -11.862 1.00 81.94 82 LYS A CA 1
ATOM 620 C C . LYS A 1 82 ? 3.870 14.707 -12.482 1.00 81.94 82 LYS A C 1
ATOM 622 O O . LYS A 1 82 ? 3.012 14.019 -13.030 1.00 81.94 82 LYS A O 1
ATOM 627 N N . ASN A 1 83 ? 5.147 14.339 -12.389 1.00 77.94 83 ASN A N 1
ATOM 628 C CA . ASN A 1 83 ? 5.639 13.062 -12.897 1.00 77.94 83 ASN A CA 1
ATOM 629 C C . ASN A 1 83 ? 5.063 11.876 -12.105 1.00 77.94 83 ASN A C 1
ATOM 631 O O . ASN A 1 83 ? 4.586 10.917 -12.703 1.00 77.94 83 ASN A O 1
ATOM 635 N N . SER A 1 84 ? 5.010 11.972 -10.774 1.00 81.81 84 SER A N 1
ATOM 636 C CA . SER A 1 84 ? 4.391 10.956 -9.915 1.00 81.81 84 SER A CA 1
ATOM 637 C C . SER A 1 84 ? 2.907 10.760 -10.234 1.00 81.81 84 SER A C 1
ATOM 639 O O . SER A 1 84 ? 2.450 9.626 -10.344 1.00 81.81 84 SER A O 1
ATOM 641 N N . LEU A 1 85 ? 2.157 11.847 -10.449 1.00 80.75 85 LEU A N 1
ATOM 642 C CA . LEU A 1 85 ? 0.745 11.784 -10.848 1.00 80.75 85 LEU A CA 1
ATOM 643 C C . LEU A 1 85 ? 0.556 11.134 -12.224 1.00 80.75 85 LEU A C 1
ATOM 645 O O . LEU A 1 85 ? -0.409 10.396 -12.427 1.00 80.75 85 LEU A O 1
ATOM 649 N N . ALA A 1 86 ? 1.466 11.393 -13.167 1.00 80.88 86 ALA A N 1
ATOM 650 C CA . ALA A 1 86 ? 1.458 10.723 -14.462 1.00 80.88 86 ALA A CA 1
ATOM 651 C C . ALA A 1 86 ? 1.711 9.214 -14.307 1.00 80.88 86 ALA A C 1
ATOM 653 O O . ALA A 1 86 ? 0.940 8.425 -14.849 1.00 80.88 86 ALA A O 1
ATOM 654 N N . GLY A 1 87 ? 2.710 8.816 -13.509 1.00 78.44 87 GLY A N 1
ATOM 655 C CA . GLY A 1 87 ? 2.994 7.409 -13.207 1.00 78.44 87 GLY A CA 1
ATOM 656 C C . GLY A 1 87 ? 1.811 6.689 -12.553 1.00 78.44 87 GLY A C 1
ATOM 657 O O . GLY A 1 87 ? 1.426 5.611 -12.996 1.00 78.44 87 GLY A O 1
ATOM 658 N N . PHE A 1 88 ? 1.159 7.326 -11.576 1.00 79.56 88 PHE A N 1
ATOM 659 C CA . PHE A 1 88 ? -0.024 6.770 -10.912 1.00 79.56 88 PHE A CA 1
ATOM 660 C C . PHE A 1 88 ? -1.193 6.573 -11.889 1.00 79.56 88 PHE A C 1
ATOM 662 O O . PHE A 1 88 ? -1.878 5.554 -11.859 1.00 79.56 88 PHE A O 1
ATOM 669 N N . ARG A 1 89 ? -1.407 7.527 -12.806 1.00 80.62 89 ARG A N 1
ATOM 670 C CA . ARG A 1 89 ? -2.440 7.413 -13.846 1.00 80.62 89 ARG A CA 1
ATOM 671 C C . ARG A 1 89 ? -2.176 6.243 -14.792 1.00 80.62 89 ARG A C 1
ATOM 673 O O . ARG A 1 89 ? -3.121 5.547 -15.158 1.00 80.62 89 ARG A O 1
ATOM 680 N N . THR A 1 90 ? -0.920 6.051 -15.189 1.00 79.69 90 THR A N 1
ATOM 681 C CA . THR A 1 90 ? -0.510 4.924 -16.033 1.00 79.69 90 THR A CA 1
ATOM 682 C C . THR A 1 90 ? -0.756 3.601 -15.317 1.00 79.69 90 THR A C 1
ATOM 684 O O . THR A 1 90 ? -1.457 2.762 -15.873 1.00 79.69 90 THR A O 1
ATOM 687 N N . ALA A 1 91 ? -0.313 3.465 -14.061 1.00 79.25 91 ALA A N 1
ATOM 688 C CA . ALA A 1 91 ? -0.530 2.259 -13.259 1.00 79.25 91 ALA A CA 1
ATOM 689 C C . ALA A 1 91 ? -2.023 1.900 -13.134 1.00 79.25 91 ALA A C 1
ATOM 691 O O . ALA A 1 91 ? -2.409 0.768 -13.394 1.00 79.25 91 ALA A O 1
ATOM 692 N N . ILE A 1 92 ? -2.903 2.870 -12.848 1.00 79.50 92 ILE A N 1
ATOM 693 C CA . ILE A 1 92 ? -4.360 2.624 -12.791 1.00 79.50 92 ILE A CA 1
ATOM 694 C C . ILE A 1 92 ? -4.900 2.084 -14.124 1.00 79.50 92 ILE A C 1
ATOM 696 O O . ILE A 1 92 ? -5.777 1.214 -14.150 1.00 79.50 92 ILE A O 1
ATOM 700 N N . ARG A 1 93 ? -4.431 2.631 -15.246 1.00 81.56 93 ARG A N 1
ATOM 701 C CA . ARG A 1 93 ? -4.962 2.283 -16.566 1.00 81.56 93 ARG A CA 1
ATOM 702 C C . ARG A 1 93 ? -4.453 0.927 -17.047 1.00 81.56 93 ARG A C 1
ATOM 704 O O . ARG A 1 93 ? -5.238 0.159 -17.597 1.00 81.56 93 ARG A O 1
ATOM 711 N N . GLU A 1 94 ? -3.170 0.659 -16.857 1.00 82.50 94 GLU A N 1
ATOM 712 C CA . GLU A 1 94 ? -2.471 -0.456 -17.501 1.00 82.50 94 GLU A CA 1
ATOM 713 C C . GLU A 1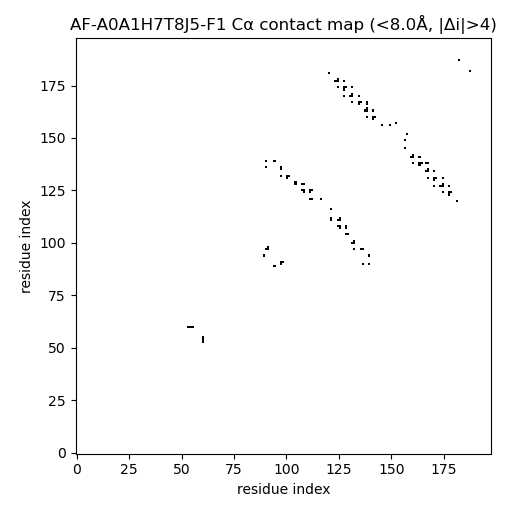 94 ? -2.413 -1.700 -16.606 1.00 82.50 94 GLU A C 1
ATOM 715 O O . GLU A 1 94 ? -2.553 -2.804 -17.123 1.00 82.50 94 GLU A O 1
ATOM 720 N N . GLU A 1 95 ? -2.398 -1.542 -15.277 1.00 87.06 95 GLU A N 1
ATOM 721 C CA . GLU A 1 95 ? -2.211 -2.658 -14.342 1.00 87.06 95 GLU A CA 1
ATOM 722 C C . GLU A 1 95 ? -3.516 -3.060 -13.644 1.00 87.06 95 GLU A C 1
ATOM 724 O O . GLU A 1 95 ? -4.068 -2.345 -12.799 1.00 87.06 95 GLU A O 1
ATOM 729 N N . SER A 1 96 ? -4.054 -4.234 -13.997 1.00 84.69 96 SER A N 1
ATOM 730 C CA . SER A 1 96 ? -5.288 -4.734 -13.378 1.00 84.69 96 SER A CA 1
ATOM 731 C C . SER A 1 96 ? -5.124 -5.099 -11.908 1.00 84.69 96 SER A C 1
ATOM 733 O O . SER A 1 96 ? -6.062 -4.878 -11.142 1.00 84.69 96 SER A O 1
ATOM 735 N N . ALA A 1 97 ? -3.963 -5.635 -11.527 1.00 85.31 97 ALA A N 1
ATOM 736 C CA . ALA A 1 97 ? -3.648 -5.986 -10.145 1.00 85.31 97 ALA A CA 1
ATOM 737 C C . ALA A 1 97 ? -3.585 -4.722 -9.271 1.00 85.31 97 ALA A C 1
ATOM 739 O O . ALA A 1 97 ? -4.348 -4.609 -8.309 1.00 85.31 97 ALA A O 1
ATOM 740 N N . PHE A 1 98 ? -2.867 -3.687 -9.722 1.00 88.44 98 PHE A N 1
ATOM 741 C CA . PHE A 1 98 ? -2.859 -2.378 -9.064 1.00 88.44 98 PHE A CA 1
ATOM 742 C C . PHE A 1 98 ? -4.261 -1.786 -8.841 1.00 88.44 98 PHE A C 1
ATOM 744 O O . PHE A 1 98 ? -4.537 -1.225 -7.782 1.00 88.44 98 PHE A O 1
ATOM 751 N N . ARG A 1 99 ? -5.199 -1.927 -9.791 1.00 92.19 99 ARG A N 1
ATOM 752 C CA . ARG A 1 99 ? -6.591 -1.474 -9.573 1.00 92.19 99 ARG A CA 1
ATOM 753 C C . ARG A 1 99 ? -7.303 -2.239 -8.459 1.00 92.19 99 ARG A C 1
ATOM 755 O O . ARG A 1 99 ? -8.103 -1.637 -7.738 1.00 92.19 99 ARG A O 1
ATOM 762 N N . GLN A 1 100 ? -7.069 -3.544 -8.336 1.00 92.25 100 GLN A N 1
ATOM 763 C CA . GLN A 1 100 ? -7.666 -4.355 -7.271 1.00 92.25 100 GLN A CA 1
ATOM 764 C C . GLN A 1 100 ? -7.138 -3.912 -5.908 1.00 92.25 100 GLN A C 1
ATOM 766 O O . GLN A 1 100 ? -7.925 -3.650 -4.997 1.00 92.25 100 GLN A O 1
ATOM 771 N N . GLU A 1 101 ? -5.826 -3.731 -5.794 1.00 93.44 101 GLU A N 1
ATOM 772 C CA . GLU A 1 101 ? -5.197 -3.255 -4.565 1.00 93.44 101 GLU A CA 1
ATOM 773 C C . GLU A 1 101 ? -5.595 -1.820 -4.224 1.00 93.44 101 GLU A C 1
ATOM 775 O O . GLU A 1 101 ? -5.884 -1.517 -3.068 1.00 93.44 101 GLU A O 1
ATOM 780 N N . LEU A 1 102 ? -5.716 -0.943 -5.222 1.00 93.75 102 LEU A N 1
ATOM 781 C CA . LEU A 1 102 ? -6.208 0.418 -5.024 1.00 93.75 102 LEU A CA 1
ATOM 782 C C . LEU A 1 102 ? -7.669 0.434 -4.554 1.00 93.75 102 LEU A C 1
ATOM 784 O O . LEU A 1 102 ? -8.036 1.261 -3.721 1.00 93.75 102 LEU A O 1
ATOM 788 N N . THR A 1 103 ? -8.496 -0.492 -5.045 1.00 94.62 103 THR A N 1
ATOM 789 C CA . THR A 1 103 ? -9.880 -0.661 -4.575 1.00 94.62 103 THR A CA 1
ATOM 790 C C . THR A 1 103 ? -9.901 -1.120 -3.119 1.00 94.62 103 THR A C 1
ATOM 792 O O . THR A 1 103 ? -10.641 -0.557 -2.312 1.00 94.62 103 THR A O 1
ATOM 795 N N . LEU A 1 104 ? -9.052 -2.088 -2.752 1.00 94.06 104 LEU A N 1
ATOM 796 C CA . LEU A 1 104 ? -8.886 -2.501 -1.356 1.00 94.06 104 LEU A CA 1
ATOM 797 C C . LEU A 1 104 ? -8.409 -1.335 -0.487 1.00 94.06 104 LEU A C 1
ATOM 799 O O . LEU A 1 104 ? -8.975 -1.101 0.578 1.00 94.06 104 LEU A O 1
ATOM 803 N N . ALA A 1 105 ? -7.439 -0.551 -0.952 1.00 96.56 105 ALA A N 1
ATOM 804 C CA . ALA A 1 105 ? -6.950 0.617 -0.233 1.00 96.56 105 ALA A CA 1
ATOM 805 C C . ALA A 1 105 ? -8.040 1.681 -0.035 1.00 96.56 105 ALA A C 1
ATOM 807 O O . ALA A 1 105 ? -8.161 2.236 1.057 1.00 96.56 105 ALA A O 1
ATOM 808 N N . ALA A 1 106 ? -8.880 1.921 -1.045 1.00 96.56 106 ALA A N 1
ATOM 809 C CA . ALA A 1 106 ? -10.007 2.847 -0.956 1.00 96.56 106 ALA A CA 1
ATOM 810 C C . ALA A 1 106 ? -11.054 2.429 0.093 1.00 96.56 106 ALA A C 1
ATOM 812 O O . ALA A 1 106 ? -11.773 3.285 0.601 1.00 96.56 106 ALA A O 1
ATOM 813 N N . ILE A 1 107 ? -11.123 1.142 0.444 1.00 97.44 107 ILE A N 1
ATOM 814 C CA . ILE A 1 107 ? -12.002 0.612 1.496 1.00 97.44 107 ILE A CA 1
ATOM 815 C C . ILE A 1 107 ? -11.284 0.611 2.853 1.00 97.44 107 ILE A C 1
ATOM 817 O O . ILE A 1 107 ? -11.817 1.099 3.851 1.00 97.44 107 ILE A O 1
ATOM 821 N N . LEU A 1 108 ? -10.061 0.083 2.898 1.00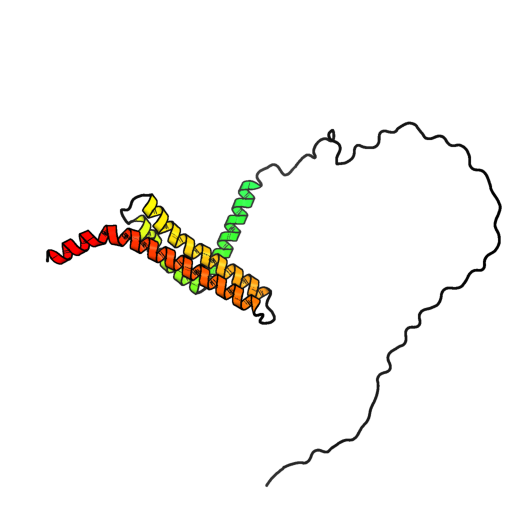 97.69 108 LEU A N 1
ATOM 822 C CA . LEU A 1 108 ? -9.312 -0.132 4.132 1.00 97.69 108 LEU A CA 1
ATOM 823 C C . LEU A 1 108 ? -8.794 1.170 4.750 1.00 97.69 108 LEU A C 1
ATOM 825 O O . LEU A 1 108 ? -8.788 1.287 5.973 1.00 97.69 108 LEU A O 1
ATOM 829 N N . LEU A 1 109 ? -8.401 2.172 3.957 1.00 98.00 109 LEU A N 1
ATOM 830 C CA . LEU A 1 109 ? -7.913 3.444 4.507 1.00 98.00 109 LEU A CA 1
ATOM 831 C C . LEU A 1 109 ? -9.006 4.195 5.293 1.00 98.00 109 LEU A C 1
ATOM 833 O O . LEU A 1 109 ? -8.738 4.553 6.443 1.00 98.00 109 LEU A O 1
ATOM 837 N N . PRO A 1 110 ? -10.239 4.390 4.774 1.00 98.06 110 PRO A N 1
ATOM 838 C CA . PRO A 1 110 ? -11.327 4.952 5.572 1.00 98.06 110 PRO A CA 1
ATOM 839 C C . PRO A 1 110 ? -11.609 4.153 6.845 1.00 98.06 110 PRO A C 1
ATOM 841 O O . PRO A 1 110 ? -11.729 4.743 7.916 1.00 98.06 110 PRO A O 1
ATOM 844 N N . ILE A 1 111 ? -11.656 2.819 6.759 1.00 97.31 111 ILE A N 1
ATOM 845 C CA . ILE A 1 111 ? -11.883 1.967 7.935 1.00 97.31 111 ILE A CA 1
ATOM 846 C C . ILE A 1 111 ? -10.766 2.171 8.968 1.00 97.31 111 ILE A C 1
ATOM 848 O O . ILE A 1 111 ? -11.055 2.396 10.140 1.00 97.31 111 ILE A O 1
ATOM 852 N N . GLY A 1 112 ? -9.499 2.170 8.548 1.00 96.81 112 GLY A N 1
ATOM 853 C CA . GLY A 1 112 ? -8.354 2.375 9.437 1.00 96.81 112 GLY A CA 1
ATOM 854 C C . GLY A 1 112 ? -8.350 3.747 10.121 1.00 96.81 112 GLY A C 1
ATOM 855 O O . GLY A 1 112 ? -7.902 3.865 11.262 1.00 96.81 112 GLY A O 1
ATOM 856 N N . ILE A 1 113 ? -8.889 4.780 9.464 1.00 97.38 113 ILE A N 1
ATOM 857 C CA . ILE A 1 113 ? -9.074 6.110 10.063 1.00 97.38 113 ILE A CA 1
ATOM 858 C C . ILE A 1 113 ? -10.194 6.085 11.110 1.00 97.38 113 ILE A C 1
ATOM 860 O O . ILE A 1 113 ? -10.011 6.622 12.203 1.00 97.38 113 ILE A O 1
ATOM 864 N N . LEU A 1 114 ? -11.332 5.466 10.781 1.00 97.00 114 LEU A N 1
ATOM 865 C CA . LEU A 1 114 ? -12.550 5.480 11.598 1.00 97.00 114 LEU A CA 1
ATOM 866 C C . LEU A 1 114 ? -12.490 4.543 12.811 1.00 97.00 114 LEU A C 1
ATOM 868 O O . LEU A 1 114 ? -13.182 4.782 13.801 1.00 97.00 114 LEU A O 1
ATOM 872 N N . VAL A 1 115 ? -11.684 3.483 12.754 1.00 95.38 115 VAL A N 1
ATOM 873 C CA . VAL A 1 115 ? -11.563 2.527 13.857 1.00 95.38 115 VAL A CA 1
ATOM 874 C C . VAL A 1 115 ? -10.939 3.200 15.100 1.00 95.38 115 VAL A C 1
ATOM 876 O O . VAL A 1 115 ? -9.893 3.863 15.002 1.00 95.38 115 VAL A O 1
ATOM 879 N N . PRO A 1 116 ? -11.540 3.015 16.296 1.00 94.38 116 PRO A N 1
ATOM 880 C CA . PRO A 1 116 ? -11.050 3.580 17.550 1.00 94.38 116 PRO A CA 1
ATOM 881 C C . PRO A 1 116 ? -9.864 2.775 18.102 1.00 94.38 116 PRO A C 1
ATOM 883 O O . PRO A 1 116 ? -9.990 2.020 19.060 1.00 94.38 116 PRO A O 1
ATOM 886 N N . VAL A 1 117 ? -8.694 2.940 17.486 1.00 96.19 117 VAL A N 1
ATOM 887 C CA . VAL A 1 117 ? -7.417 2.378 17.954 1.00 96.19 117 VAL A CA 1
ATOM 888 C C . VAL A 1 117 ? -6.423 3.477 18.316 1.00 96.19 117 VAL A C 1
ATOM 890 O O . VAL A 1 117 ? -6.559 4.638 17.903 1.00 96.19 117 VAL A O 1
ATOM 893 N N . GLU A 1 118 ? -5.406 3.099 19.084 1.00 96.62 118 GLU A N 1
ATOM 894 C CA . GLU A 1 118 ? -4.299 3.977 19.450 1.00 96.62 118 GLU A CA 1
ATOM 895 C C . GLU A 1 118 ? -3.520 4.478 18.217 1.00 96.62 118 GLU A C 1
ATOM 897 O O . GLU A 1 118 ? -3.518 3.824 17.167 1.00 96.62 118 GLU A O 1
ATOM 902 N N . PRO A 1 119 ? -2.818 5.623 18.319 1.00 97.31 119 PRO A N 1
ATOM 903 C CA . PRO A 1 119 ? -2.127 6.230 17.181 1.00 97.31 119 PRO A CA 1
ATOM 904 C C . PRO A 1 119 ? -1.146 5.295 16.465 1.00 97.31 119 PRO A C 1
ATOM 906 O O . PRO A 1 119 ? -1.127 5.268 15.237 1.00 97.31 119 PRO A O 1
ATOM 909 N N . VAL A 1 120 ? -0.370 4.497 17.207 1.00 97.88 120 VAL A N 1
ATOM 910 C CA . VAL A 1 120 ? 0.604 3.558 16.621 1.00 97.88 120 VAL A CA 1
ATOM 911 C C . VAL A 1 120 ? -0.106 2.472 15.813 1.00 97.88 120 VAL A C 1
ATOM 913 O O . VAL A 1 120 ? 0.259 2.225 14.667 1.00 97.88 120 VAL A O 1
ATOM 916 N N . ALA A 1 121 ? -1.168 1.877 16.361 1.00 97.69 121 ALA A N 1
ATOM 917 C CA . ALA A 1 121 ? -1.978 0.892 15.650 1.00 97.69 121 ALA A CA 1
ATOM 918 C C . ALA A 1 121 ? -2.609 1.489 14.380 1.00 97.69 121 ALA A C 1
ATOM 920 O O . ALA A 1 121 ? -2.574 0.858 13.325 1.00 97.69 121 ALA A O 1
ATOM 921 N N . ARG A 1 122 ? -3.099 2.736 14.434 1.00 98.00 122 ARG A N 1
ATOM 922 C CA . ARG A 1 122 ? -3.610 3.440 13.245 1.00 98.00 122 ARG A CA 1
ATOM 923 C C . ARG A 1 122 ? -2.530 3.613 12.175 1.00 98.00 122 ARG A C 1
ATOM 925 O O . ARG A 1 122 ? -2.790 3.339 11.007 1.00 98.00 122 ARG A O 1
ATOM 932 N N . VAL A 1 123 ? -1.320 4.024 12.558 1.00 98.31 123 VAL A N 1
ATOM 933 C CA . VAL A 1 123 ? -0.188 4.147 11.623 1.00 98.31 123 VAL A CA 1
ATOM 934 C C . VAL A 1 123 ? 0.152 2.799 10.986 1.00 98.31 123 VAL A C 1
ATOM 936 O O . VAL A 1 123 ? 0.392 2.760 9.784 1.00 98.31 123 VAL A O 1
ATOM 939 N N . LEU A 1 124 ? 0.115 1.695 11.737 1.00 98.44 124 LEU A N 1
ATOM 940 C CA . LEU A 1 124 ? 0.352 0.351 11.193 1.00 98.44 124 LEU A CA 1
ATOM 941 C C . LEU A 1 124 ? -0.750 -0.089 10.212 1.00 98.44 124 LEU A C 1
ATOM 943 O O . LEU A 1 124 ? -0.443 -0.622 9.144 1.00 98.44 124 LEU A O 1
ATOM 947 N N . LEU A 1 125 ? -2.025 0.178 10.520 1.00 98.50 125 LEU A N 1
ATOM 948 C CA . LEU A 1 125 ? -3.149 -0.129 9.622 1.00 98.50 125 LEU A CA 1
ATOM 949 C C . LEU A 1 125 ? -3.037 0.627 8.294 1.00 98.50 125 LEU A C 1
ATOM 951 O O . LEU A 1 125 ? -3.117 0.014 7.232 1.00 98.50 125 LEU A O 1
ATOM 955 N N . LEU A 1 126 ? -2.815 1.944 8.343 1.00 98.50 126 LEU A N 1
ATOM 956 C CA . LEU A 1 126 ? -2.685 2.763 7.133 1.00 98.50 126 LEU A CA 1
ATOM 957 C C . LEU A 1 126 ? -1.377 2.460 6.394 1.00 98.50 126 LEU A C 1
ATOM 959 O O . LEU A 1 126 ? -1.366 2.308 5.176 1.00 98.50 126 LEU A O 1
ATOM 963 N N . GLY A 1 127 ? -0.277 2.336 7.136 1.00 98.50 127 GLY A N 1
ATOM 964 C CA . GLY A 1 127 ? 1.053 2.080 6.600 1.00 98.50 127 GLY A CA 1
ATOM 965 C C . GLY A 1 127 ? 1.153 0.741 5.879 1.00 98.50 127 GLY A C 1
ATOM 966 O O . GLY A 1 127 ? 1.776 0.678 4.826 1.00 98.50 127 GLY A O 1
ATOM 967 N N . SER A 1 128 ? 0.502 -0.310 6.383 1.00 98.62 128 SER A N 1
ATOM 968 C CA . SER A 1 128 ? 0.505 -1.620 5.721 1.00 98.62 128 SER A CA 1
ATOM 969 C C . SER A 1 128 ? -0.261 -1.627 4.392 1.00 98.62 128 SER A C 1
ATOM 971 O O . SER A 1 128 ? 0.209 -2.223 3.427 1.00 98.62 128 SER A O 1
ATOM 973 N N . VAL A 1 129 ? -1.373 -0.893 4.294 1.00 98.31 129 VAL A N 1
ATOM 974 C CA . VAL A 1 129 ? -2.106 -0.706 3.028 1.00 98.31 129 VAL A CA 1
ATOM 975 C C . VAL A 1 129 ? -1.276 0.102 2.027 1.00 98.31 129 VAL A C 1
ATOM 977 O O . VAL A 1 129 ? -1.193 -0.248 0.852 1.00 98.31 129 VAL A O 1
ATOM 980 N N . LEU A 1 130 ? -0.623 1.172 2.487 1.00 97.75 130 LEU A N 1
ATOM 981 C CA . LEU A 1 130 ? 0.268 1.972 1.644 1.00 97.75 130 LEU A CA 1
ATOM 982 C C . LEU A 1 130 ? 1.497 1.177 1.187 1.00 97.75 130 LEU A C 1
ATOM 984 O O . LEU A 1 130 ? 1.937 1.349 0.055 1.00 97.75 130 LEU A O 1
ATOM 988 N N . LEU A 1 131 ? 2.027 0.292 2.035 1.00 98.06 131 LEU A N 1
ATOM 989 C CA . LEU A 1 131 ? 3.136 -0.594 1.691 1.00 98.06 131 LEU A CA 1
ATOM 990 C C . LEU A 1 131 ? 2.773 -1.521 0.527 1.00 98.06 131 LEU A C 1
ATOM 992 O O . LEU A 1 131 ? 3.583 -1.655 -0.383 1.00 98.06 131 LEU A O 1
ATOM 996 N N . VAL A 1 132 ? 1.568 -2.102 0.524 1.00 97.81 132 VAL A N 1
ATOM 997 C CA . VAL A 1 132 ? 1.066 -2.922 -0.595 1.00 97.81 132 VAL A CA 1
ATOM 998 C C . VAL A 1 132 ? 1.106 -2.123 -1.901 1.00 97.81 132 VAL A C 1
ATOM 1000 O O . VAL A 1 132 ? 1.794 -2.524 -2.834 1.00 97.81 132 VAL A O 1
ATOM 1003 N N . LEU A 1 133 ? 0.514 -0.921 -1.918 1.00 95.62 133 LEU A N 1
ATOM 1004 C CA . LEU A 1 133 ? 0.518 -0.061 -3.110 1.00 95.62 133 LEU A CA 1
ATOM 1005 C C . LEU A 1 133 ? 1.930 0.329 -3.568 1.00 95.62 133 LEU A C 1
ATOM 1007 O O . LEU A 1 133 ? 2.185 0.428 -4.766 1.00 95.62 133 LEU A O 1
ATOM 1011 N N . ILE A 1 134 ? 2.849 0.586 -2.632 1.00 95.50 134 ILE A N 1
ATOM 1012 C CA . ILE A 1 134 ? 4.247 0.900 -2.956 1.00 95.50 134 ILE A CA 1
ATOM 1013 C C . ILE A 1 134 ? 4.915 -0.302 -3.621 1.00 95.50 134 ILE A C 1
ATOM 1015 O O . ILE A 1 134 ? 5.559 -0.140 -4.656 1.00 95.50 134 ILE A O 1
ATOM 1019 N N . VAL A 1 135 ? 4.783 -1.490 -3.031 1.00 96.38 135 VAL A N 1
ATOM 1020 C CA . VAL A 1 135 ? 5.429 -2.706 -3.535 1.00 96.38 135 VAL A CA 1
ATOM 1021 C C . VAL A 1 135 ? 4.876 -3.089 -4.905 1.00 96.38 135 VAL A C 1
ATOM 1023 O O . VAL A 1 135 ? 5.664 -3.436 -5.779 1.00 96.38 135 VAL A O 1
ATOM 1026 N N . GLU A 1 136 ? 3.576 -2.932 -5.133 1.00 95.00 136 GLU A N 1
ATOM 1027 C CA . GLU A 1 136 ? 2.958 -3.175 -6.438 1.00 95.00 136 GLU A CA 1
ATOM 1028 C C . GLU A 1 136 ? 3.423 -2.173 -7.501 1.00 95.00 136 GLU A C 1
ATOM 1030 O O . GLU A 1 136 ? 3.823 -2.573 -8.590 1.00 95.00 136 GLU A O 1
ATOM 1035 N N . LEU A 1 137 ? 3.499 -0.874 -7.182 1.00 92.31 137 LEU A N 1
ATOM 1036 C CA . LEU A 1 137 ? 4.065 0.118 -8.109 1.00 92.31 137 LEU A CA 1
ATOM 1037 C C . LEU A 1 137 ? 5.526 -0.189 -8.462 1.00 92.31 137 LEU A C 1
ATOM 1039 O O . LEU A 1 137 ? 5.940 -0.005 -9.610 1.00 92.31 137 LEU A O 1
ATOM 1043 N N . LEU A 1 138 ? 6.315 -0.650 -7.486 1.00 92.81 138 LEU A N 1
ATOM 1044 C CA . LEU A 1 138 ? 7.687 -1.090 -7.727 1.00 92.81 138 LEU A CA 1
ATOM 1045 C C . LEU A 1 138 ? 7.715 -2.348 -8.602 1.00 92.81 138 LEU A C 1
ATOM 1047 O O . LEU A 1 138 ? 8.496 -2.382 -9.554 1.00 92.81 138 LEU A O 1
ATOM 1051 N N . ASN A 1 139 ? 6.850 -3.329 -8.337 1.00 94.44 139 ASN A N 1
ATOM 1052 C CA . ASN A 1 139 ? 6.714 -4.535 -9.151 1.00 94.44 139 ASN A CA 1
ATOM 1053 C C . ASN A 1 139 ? 6.391 -4.184 -10.612 1.00 94.44 139 ASN A C 1
ATOM 1055 O O . ASN A 1 139 ? 7.176 -4.519 -11.501 1.00 94.44 139 ASN A O 1
ATOM 1059 N N . SER A 1 140 ? 5.343 -3.395 -10.863 1.00 90.62 140 SER A N 1
ATOM 1060 C CA . SER A 1 140 ? 4.981 -2.959 -12.219 1.00 90.62 140 SER A CA 1
ATOM 1061 C C . SER A 1 140 ? 6.101 -2.164 -12.898 1.00 90.62 140 SER A C 1
ATOM 1063 O O . SER A 1 140 ? 6.331 -2.300 -14.099 1.00 90.62 140 SER A O 1
ATOM 1065 N N . SER A 1 141 ? 6.860 -1.355 -12.145 1.00 89.88 141 SER A N 1
ATOM 1066 C CA . SER A 1 141 ? 8.007 -0.630 -12.709 1.00 89.88 141 SER A CA 1
ATOM 1067 C C . SER A 1 141 ? 9.135 -1.564 -13.166 1.00 89.88 141 SER A C 1
ATOM 1069 O O . SER A 1 141 ? 9.753 -1.327 -14.207 1.00 89.88 141 SER A O 1
ATOM 1071 N N . VAL A 1 142 ? 9.385 -2.639 -12.410 1.00 91.12 142 VAL A N 1
ATOM 1072 C CA . VAL A 1 142 ? 10.374 -3.669 -12.746 1.00 91.12 142 VAL A CA 1
ATOM 1073 C C . VAL A 1 142 ? 9.897 -4.475 -13.950 1.00 91.12 142 VAL A C 1
ATOM 1075 O O . VAL A 1 142 ? 10.681 -4.686 -14.875 1.00 91.12 142 VAL A O 1
ATOM 1078 N N . GLU A 1 143 ? 8.621 -4.860 -13.990 1.00 90.94 143 GLU A N 1
ATOM 1079 C CA . GLU A 1 143 ? 8.023 -5.550 -15.136 1.00 90.94 143 GLU A CA 1
ATOM 1080 C C . GLU A 1 143 ? 8.146 -4.726 -16.422 1.00 90.94 143 GLU A C 1
ATOM 1082 O O . GLU A 1 143 ? 8.688 -5.226 -17.410 1.00 90.94 143 GLU A O 1
ATOM 1087 N N . ALA A 1 144 ? 7.785 -3.440 -16.384 1.00 89.62 144 ALA A N 1
ATOM 1088 C CA . ALA A 1 144 ? 7.919 -2.538 -17.527 1.00 89.62 144 ALA A CA 1
ATOM 1089 C C . ALA A 1 144 ? 9.381 -2.376 -17.991 1.00 89.62 144 ALA A C 1
ATOM 1091 O O . ALA A 1 144 ? 9.665 -2.315 -19.192 1.00 89.62 144 ALA A O 1
ATOM 1092 N N . ALA A 1 145 ? 10.333 -2.319 -17.053 1.00 90.19 145 ALA A N 1
ATOM 1093 C CA . ALA A 1 145 ? 11.757 -2.244 -17.377 1.00 90.19 145 ALA A CA 1
ATOM 1094 C C . ALA A 1 145 ? 12.268 -3.539 -18.033 1.00 90.19 145 ALA A C 1
ATOM 1096 O O . ALA A 1 145 ? 13.022 -3.477 -19.009 1.00 90.19 145 ALA A O 1
ATOM 1097 N N . ILE A 1 146 ? 11.843 -4.699 -17.527 1.00 89.44 146 ILE A N 1
ATOM 1098 C CA . ILE A 1 146 ? 12.193 -6.013 -18.081 1.00 89.44 146 ILE A CA 1
ATOM 1099 C C . ILE A 1 146 ? 11.593 -6.183 -19.476 1.00 89.44 146 ILE A C 1
ATOM 1101 O O . ILE A 1 146 ? 12.306 -6.598 -20.389 1.00 89.44 146 ILE A O 1
ATOM 1105 N N . ASP A 1 147 ? 10.326 -5.817 -19.666 1.00 87.75 147 ASP A N 1
ATOM 1106 C CA . ASP A 1 147 ? 9.624 -5.957 -20.947 1.00 87.75 147 ASP A CA 1
ATOM 1107 C C . ASP A 1 147 ? 10.227 -5.077 -22.044 1.00 87.75 147 ASP A C 1
ATOM 1109 O O . ASP A 1 147 ? 10.216 -5.445 -23.219 1.00 87.75 147 ASP A O 1
ATOM 1113 N N . ARG A 1 148 ? 10.850 -3.954 -21.670 1.00 87.75 148 ARG A N 1
ATOM 1114 C CA . ARG A 1 148 ? 11.620 -3.121 -22.601 1.00 87.75 148 ARG A CA 1
ATOM 1115 C C . ARG A 1 148 ? 12.938 -3.768 -23.049 1.00 87.75 148 ARG A C 1
ATOM 1117 O O . ARG A 1 148 ? 13.375 -3.516 -24.170 1.00 87.75 148 ARG A O 1
ATOM 1124 N N . ILE A 1 149 ? 13.612 -4.519 -22.175 1.00 84.56 149 ILE A N 1
ATOM 1125 C CA . ILE A 1 149 ? 14.973 -5.041 -22.419 1.00 84.56 149 ILE A CA 1
ATOM 1126 C C . ILE A 1 149 ? 14.940 -6.469 -22.991 1.00 84.56 149 ILE A C 1
ATOM 1128 O O . ILE A 1 149 ? 15.803 -6.843 -23.785 1.00 84.56 149 ILE A O 1
ATOM 1132 N N . SER A 1 150 ? 13.951 -7.277 -22.611 1.00 72.31 150 SER A N 1
ATOM 1133 C CA . SER A 1 150 ? 13.886 -8.707 -22.923 1.00 72.31 150 SER A CA 1
ATOM 1134 C C . SER A 1 150 ? 13.215 -8.967 -24.279 1.00 72.31 150 SER A C 1
ATOM 1136 O O . SER A 1 150 ? 12.085 -9.443 -24.337 1.00 72.31 150 SER A O 1
ATOM 1138 N N . LEU A 1 151 ? 13.912 -8.691 -25.387 1.00 62.16 151 LEU A N 1
ATOM 1139 C CA . LEU A 1 151 ? 13.438 -9.072 -26.733 1.00 62.16 151 LEU A CA 1
ATOM 1140 C C . LEU A 1 151 ? 13.514 -10.595 -26.981 1.00 62.16 151 LEU A C 1
ATOM 1142 O O . LEU A 1 151 ? 12.758 -11.130 -27.788 1.00 62.16 151 LEU A O 1
ATOM 1146 N N . GLU A 1 152 ? 14.361 -11.305 -26.229 1.00 60.34 152 GLU A N 1
ATOM 1147 C CA . GLU A 1 152 ? 14.404 -12.769 -26.147 1.00 60.34 152 GLU A CA 1
ATOM 1148 C C . GLU A 1 152 ? 14.072 -13.206 -24.710 1.00 60.34 152 GLU A C 1
ATOM 1150 O O . GLU A 1 152 ? 14.480 -12.565 -23.737 1.00 60.34 152 GLU A O 1
ATOM 1155 N N . ARG A 1 153 ? 13.271 -14.269 -24.550 1.00 61.06 153 ARG A N 1
ATOM 1156 C CA . ARG A 1 153 ? 12.854 -14.782 -23.232 1.00 61.06 153 ARG A CA 1
ATOM 1157 C C . ARG A 1 153 ? 14.060 -15.372 -22.492 1.00 61.06 153 ARG A C 1
ATOM 1159 O O . ARG A 1 153 ? 14.398 -16.533 -22.690 1.00 61.06 153 ARG A O 1
ATOM 1166 N N . HIS A 1 154 ? 14.682 -14.576 -21.624 1.00 76.56 154 HIS A N 1
ATOM 1167 C CA . HIS A 1 154 ? 15.767 -15.015 -20.748 1.00 76.56 154 HIS A CA 1
ATOM 1168 C C . HIS A 1 154 ? 15.244 -15.516 -19.394 1.00 76.56 154 HIS A C 1
ATOM 1170 O O . HIS A 1 154 ? 14.385 -14.894 -18.770 1.00 76.56 154 HIS A O 1
ATOM 1176 N N . GLU A 1 155 ? 15.843 -16.597 -18.885 1.00 85.25 155 GLU A N 1
ATOM 1177 C CA . GLU A 1 155 ? 15.585 -17.149 -17.542 1.00 85.25 155 GLU A CA 1
ATOM 1178 C C . GLU A 1 155 ? 15.738 -16.103 -16.419 1.00 85.25 155 GLU A C 1
ATOM 1180 O O . GLU A 1 155 ? 15.045 -16.159 -15.405 1.00 85.25 155 GLU A O 1
ATOM 118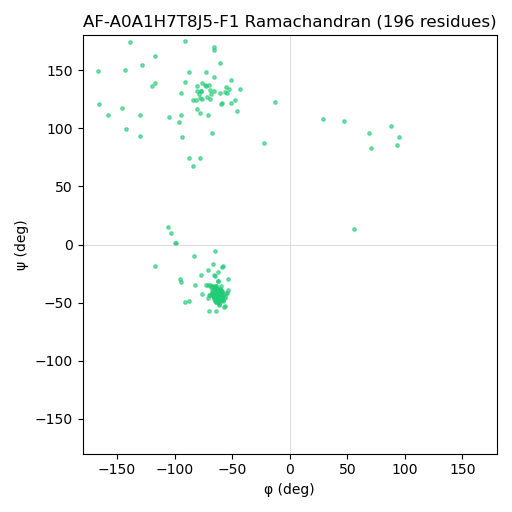5 N N . LEU A 1 156 ? 16.611 -15.107 -16.606 1.00 85.50 156 LEU A N 1
ATOM 1186 C CA . LEU A 1 156 ? 16.791 -14.000 -15.661 1.00 85.50 156 LEU A CA 1
ATOM 1187 C C . LEU A 1 156 ? 15.567 -13.078 -15.593 1.00 85.50 156 LEU A C 1
ATOM 1189 O O . LEU A 1 156 ? 15.152 -12.710 -14.496 1.00 85.50 156 LEU A O 1
ATOM 1193 N N . SER A 1 157 ? 14.959 -12.755 -16.740 1.00 88.19 157 SER A N 1
ATOM 1194 C CA . SER A 1 157 ? 13.742 -11.937 -16.819 1.00 88.19 157 SER A CA 1
ATOM 1195 C C . SER A 1 157 ? 12.597 -12.600 -16.062 1.00 88.19 157 SER A C 1
ATOM 1197 O O . SER A 1 157 ? 11.884 -11.940 -15.312 1.00 88.19 157 SER A O 1
ATOM 1199 N N . ARG A 1 158 ? 12.464 -13.925 -16.202 1.00 88.56 158 ARG A N 1
ATOM 1200 C CA . ARG A 1 158 ? 11.465 -14.706 -15.468 1.00 88.56 158 ARG A CA 1
ATOM 1201 C C . ARG A 1 158 ? 11.676 -14.617 -13.956 1.00 88.56 158 ARG A C 1
ATOM 1203 O O . ARG A 1 158 ? 10.752 -14.243 -13.246 1.00 88.56 158 ARG A O 1
ATOM 1210 N N . ARG A 1 159 ? 12.898 -14.872 -13.475 1.00 90.94 159 ARG A N 1
ATOM 1211 C CA . ARG A 1 159 ? 13.214 -14.795 -12.036 1.00 90.94 159 ARG A CA 1
ATOM 1212 C C . ARG A 1 159 ? 12.946 -13.415 -11.446 1.00 90.94 159 ARG A C 1
ATOM 1214 O O . ARG A 1 159 ? 12.458 -13.318 -10.327 1.00 90.94 159 ARG A O 1
ATOM 1221 N N . ALA A 1 160 ? 13.266 -12.354 -12.182 1.00 90.25 160 ALA A N 1
ATOM 1222 C CA . ALA A 1 160 ? 13.033 -10.997 -11.709 1.00 90.25 160 ALA A CA 1
ATOM 1223 C C . ALA A 1 160 ? 11.531 -10.694 -11.541 1.00 90.25 160 ALA A C 1
ATOM 1225 O O . ALA A 1 160 ? 11.150 -10.115 -10.525 1.00 90.25 160 ALA A O 1
ATOM 1226 N N . LYS A 1 161 ? 10.679 -11.162 -12.466 1.00 91.44 161 LYS A N 1
ATOM 1227 C CA . LYS A 1 161 ? 9.215 -11.082 -12.316 1.00 91.44 161 LYS A CA 1
ATOM 1228 C C . LYS A 1 161 ? 8.706 -11.928 -11.145 1.00 91.44 161 LYS A C 1
ATOM 1230 O O . LYS A 1 161 ? 7.906 -11.446 -10.348 1.00 91.44 161 LYS A O 1
ATOM 1235 N N . ASP A 1 162 ? 9.230 -13.146 -10.984 1.00 94.62 162 ASP A N 1
ATOM 1236 C CA . ASP A 1 162 ? 8.858 -14.029 -9.870 1.00 94.62 162 ASP A CA 1
ATOM 1237 C C . ASP A 1 162 ? 9.176 -13.381 -8.505 1.00 94.62 162 ASP A C 1
ATOM 1239 O O . ASP A 1 162 ? 8.369 -13.446 -7.577 1.00 94.62 162 ASP A O 1
ATOM 1243 N N . PHE A 1 163 ? 10.324 -12.704 -8.375 1.00 95.31 163 PHE A N 1
ATOM 1244 C CA . PHE A 1 163 ? 10.687 -11.978 -7.152 1.00 95.31 163 PHE A CA 1
ATOM 1245 C C . PHE A 1 163 ? 9.801 -10.763 -6.887 1.00 95.31 163 PHE A C 1
ATOM 1247 O O . PHE A 1 163 ? 9.448 -10.517 -5.733 1.00 95.31 163 PHE A O 1
ATOM 1254 N N . GLY A 1 164 ? 9.428 -10.026 -7.932 1.00 94.12 164 GLY A N 1
ATOM 1255 C CA . GLY A 1 164 ? 8.499 -8.909 -7.812 1.00 94.12 164 GLY A CA 1
ATOM 1256 C C . GLY A 1 164 ? 7.126 -9.361 -7.302 1.00 94.12 164 GLY A C 1
ATOM 1257 O O . GLY A 1 164 ? 6.654 -8.870 -6.276 1.00 94.12 164 GLY A O 1
ATOM 1258 N N . SER A 1 165 ? 6.558 -10.408 -7.908 1.00 94.12 165 SER A N 1
ATOM 1259 C CA . SER A 1 165 ? 5.303 -11.022 -7.447 1.00 94.12 165 SER A CA 1
ATOM 1260 C C . SER A 1 165 ? 5.401 -11.575 -6.015 1.00 94.12 165 SER A C 1
ATOM 1262 O O . SER A 1 165 ? 4.477 -11.419 -5.213 1.00 94.12 165 SER A O 1
ATOM 1264 N N . ALA A 1 166 ? 6.531 -12.189 -5.646 1.00 97.25 166 ALA A N 1
ATOM 1265 C CA . ALA A 1 166 ? 6.757 -12.665 -4.281 1.00 97.25 166 ALA A CA 1
ATOM 1266 C C . ALA A 1 166 ? 6.799 -11.513 -3.259 1.00 97.25 166 ALA A C 1
ATOM 1268 O O . ALA A 1 166 ? 6.282 -11.661 -2.150 1.00 97.25 166 ALA A O 1
ATOM 1269 N N . ALA A 1 167 ? 7.371 -10.361 -3.623 1.00 97.88 167 ALA A N 1
ATOM 1270 C CA . ALA A 1 167 ? 7.384 -9.180 -2.765 1.00 97.88 167 ALA A CA 1
ATOM 1271 C C . ALA A 1 167 ? 5.962 -8.652 -2.508 1.00 97.88 167 ALA A C 1
ATOM 1273 O O . ALA A 1 167 ? 5.622 -8.376 -1.354 1.00 97.88 167 ALA A O 1
ATOM 1274 N N . VAL A 1 168 ? 5.119 -8.582 -3.544 1.00 96.81 168 VAL A N 1
ATOM 1275 C CA . VAL A 1 168 ? 3.701 -8.186 -3.425 1.00 96.81 168 VAL A CA 1
ATOM 1276 C C . VAL A 1 168 ? 2.953 -9.137 -2.488 1.00 96.81 168 VAL A C 1
ATOM 1278 O O . VAL A 1 168 ? 2.289 -8.695 -1.549 1.00 96.81 168 VAL A O 1
ATOM 1281 N N . MET A 1 169 ? 3.139 -10.451 -2.654 1.00 97.44 169 MET A N 1
ATOM 1282 C CA . MET A 1 169 ? 2.540 -11.460 -1.771 1.00 97.44 169 MET A CA 1
ATOM 1283 C C . MET A 1 169 ? 2.941 -11.260 -0.300 1.00 97.44 169 MET A C 1
ATOM 1285 O O . MET A 1 169 ? 2.094 -11.352 0.591 1.00 97.44 169 MET A O 1
ATOM 1289 N N . ILE A 1 170 ? 4.216 -10.968 -0.026 1.00 98.56 170 ILE A N 1
ATOM 1290 C CA . ILE A 1 170 ? 4.693 -10.698 1.338 1.00 98.56 170 ILE A CA 1
ATOM 1291 C C . ILE A 1 170 ? 4.068 -9.409 1.888 1.00 98.56 170 ILE A C 1
ATOM 1293 O O . ILE A 1 170 ? 3.644 -9.390 3.044 1.00 98.56 170 ILE A O 1
ATOM 1297 N N . ALA A 1 171 ? 3.959 -8.350 1.082 1.00 98.31 171 ALA A N 1
ATOM 1298 C CA . ALA A 1 171 ? 3.316 -7.103 1.498 1.00 98.31 171 ALA A CA 1
ATOM 1299 C C . ALA A 1 171 ? 1.833 -7.315 1.851 1.00 98.31 171 ALA A C 1
ATOM 1301 O O . ALA A 1 171 ? 1.374 -6.848 2.897 1.00 98.31 171 ALA A O 1
ATOM 1302 N N . LEU A 1 172 ? 1.105 -8.086 1.036 1.00 97.94 172 LEU A N 1
ATOM 1303 C CA . LEU A 1 172 ? -0.280 -8.478 1.311 1.00 97.94 172 LEU A CA 1
ATOM 1304 C C . LEU A 1 172 ? -0.392 -9.289 2.606 1.00 97.94 172 LEU A C 1
ATOM 1306 O O . LEU A 1 172 ? -1.272 -9.013 3.423 1.00 97.94 172 LEU A O 1
ATOM 1310 N N . LEU A 1 173 ? 0.516 -10.242 2.838 1.00 98.56 173 LEU A N 1
ATOM 1311 C CA . LEU A 1 173 ? 0.548 -11.023 4.075 1.00 98.56 173 LEU A CA 1
ATOM 1312 C C . LEU A 1 173 ? 0.769 -10.128 5.301 1.00 98.56 173 LEU A C 1
ATOM 1314 O O . LEU A 1 173 ? 0.034 -10.245 6.281 1.00 98.56 173 LEU A O 1
ATOM 1318 N N . VAL A 1 174 ? 1.727 -9.199 5.236 1.00 98.62 174 VAL A N 1
ATOM 1319 C CA . VAL A 1 174 ? 1.973 -8.215 6.303 1.00 98.62 174 VAL A CA 1
ATOM 1320 C C . VAL A 1 174 ? 0.733 -7.355 6.544 1.00 98.62 174 VAL A C 1
ATOM 1322 O O . VAL A 1 174 ? 0.379 -7.121 7.700 1.00 98.62 174 VAL A O 1
ATOM 1325 N N . CYS A 1 175 ? 0.037 -6.927 5.489 1.00 98.50 175 CYS A N 1
ATOM 1326 C CA . CYS A 1 175 ? -1.207 -6.172 5.608 1.00 98.50 175 CYS A CA 1
ATOM 1327 C C . CYS A 1 175 ? -2.289 -6.982 6.329 1.00 98.50 175 CYS A C 1
ATOM 1329 O O . CYS A 1 175 ? -2.821 -6.529 7.342 1.00 98.50 175 CYS A O 1
ATOM 1331 N N . VAL A 1 176 ? -2.564 -8.208 5.882 1.00 98.44 176 VAL A N 1
ATOM 1332 C CA . VAL A 1 176 ? -3.561 -9.085 6.514 1.00 98.44 176 VAL A CA 1
ATOM 1333 C C . VAL A 1 176 ? -3.209 -9.362 7.976 1.00 98.44 176 VAL A C 1
ATOM 1335 O O . VAL A 1 176 ? -4.058 -9.195 8.851 1.00 98.44 176 VAL A O 1
ATOM 1338 N N . MET A 1 177 ? -1.958 -9.729 8.266 1.00 98.56 177 MET A N 1
ATOM 1339 C CA . MET A 1 177 ? -1.500 -9.980 9.636 1.00 98.56 177 MET A CA 1
ATOM 1340 C C . MET A 1 177 ? -1.671 -8.747 10.524 1.00 98.56 177 MET A C 1
ATOM 1342 O O . MET A 1 177 ? -2.200 -8.864 11.625 1.00 98.56 177 MET A O 1
ATOM 1346 N N . THR A 1 178 ? -1.275 -7.569 10.040 1.00 98.50 178 THR A N 1
ATOM 1347 C CA . THR A 1 178 ? -1.408 -6.304 10.780 1.00 98.50 178 THR A CA 1
ATOM 1348 C C . THR A 1 178 ? -2.864 -6.029 11.149 1.00 98.50 178 THR A C 1
ATOM 1350 O O . THR A 1 178 ? -3.176 -5.750 12.307 1.00 98.50 178 THR A O 1
ATOM 1353 N N . TRP A 1 179 ? -3.770 -6.169 10.181 1.00 98.00 179 TRP A N 1
ATOM 1354 C CA . TRP A 1 179 ? -5.198 -5.944 10.385 1.00 98.00 179 TRP A CA 1
ATOM 1355 C C . TRP A 1 179 ? -5.813 -6.947 11.364 1.00 98.00 179 TRP A C 1
ATOM 1357 O O . TRP A 1 179 ? -6.533 -6.547 12.279 1.00 98.00 179 TRP A O 1
ATOM 1367 N N . LEU A 1 180 ? -5.494 -8.236 11.226 1.00 96.94 180 LEU A N 1
ATOM 1368 C CA . LEU A 1 180 ? -5.995 -9.269 12.132 1.00 96.94 180 LEU A CA 1
ATOM 1369 C C . LEU A 1 180 ? -5.470 -9.079 13.559 1.00 96.94 180 LEU A C 1
ATOM 1371 O O . LEU A 1 180 ? -6.256 -9.101 14.502 1.00 96.94 180 LEU A O 1
ATOM 1375 N N . LEU A 1 181 ? -4.167 -8.846 13.729 1.00 97.00 181 LEU A N 1
ATOM 1376 C CA . LEU A 1 181 ? -3.549 -8.704 15.051 1.00 97.00 181 LEU A CA 1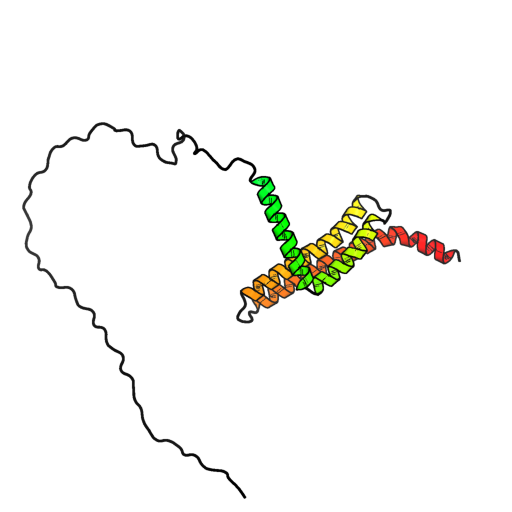
ATOM 1377 C C . LEU A 1 181 ? -4.025 -7.459 15.808 1.00 97.00 181 LEU A C 1
ATOM 1379 O O . LEU A 1 181 ? -4.024 -7.470 17.035 1.00 97.00 181 LEU A O 1
ATOM 1383 N N . ILE A 1 182 ? -4.453 -6.408 15.104 1.00 96.69 182 ILE A N 1
ATOM 1384 C CA . ILE A 1 182 ? -4.990 -5.194 15.730 1.00 96.69 182 ILE A CA 1
ATOM 1385 C C . ILE A 1 182 ? -6.497 -5.324 15.987 1.00 96.69 182 ILE A C 1
ATOM 1387 O O . ILE A 1 182 ? -6.961 -5.029 17.089 1.00 96.69 182 ILE A O 1
ATOM 1391 N N . LEU A 1 183 ? -7.281 -5.762 14.996 1.00 95.06 183 LEU A N 1
ATOM 1392 C CA . LEU A 1 183 ? -8.743 -5.737 15.097 1.00 95.06 183 LEU A CA 1
ATOM 1393 C C . LEU A 1 183 ? -9.322 -6.932 15.858 1.00 95.06 183 LEU A C 1
ATOM 1395 O O . LEU A 1 183 ? -10.307 -6.766 16.576 1.00 95.06 183 LEU A O 1
ATOM 1399 N N . VAL A 1 184 ? -8.736 -8.129 15.746 1.00 93.69 184 VAL A N 1
ATOM 1400 C CA . VAL A 1 184 ? -9.279 -9.317 16.427 1.00 93.69 184 VAL A CA 1
ATOM 1401 C C . VAL A 1 184 ? -9.263 -9.147 17.950 1.00 93.69 184 VAL A C 1
ATOM 1403 O O . VAL A 1 184 ? -10.296 -9.400 18.562 1.00 93.69 184 VAL A O 1
ATOM 1406 N N . PRO A 1 185 ? -8.188 -8.667 18.601 1.00 90.44 185 PRO A N 1
ATOM 1407 C CA . PRO A 1 185 ? -8.230 -8.402 20.038 1.00 90.44 185 PRO A CA 1
ATOM 1408 C C . PRO A 1 185 ? -9.133 -7.220 20.406 1.00 90.44 185 PRO A C 1
ATOM 1410 O O . PRO A 1 185 ? -9.793 -7.263 21.440 1.00 90.44 185 PRO A O 1
ATOM 1413 N N . ALA A 1 186 ? -9.191 -6.184 19.561 1.00 87.75 186 ALA A N 1
ATOM 1414 C CA . ALA A 1 186 ? -9.995 -4.990 19.826 1.00 87.75 186 ALA A CA 1
ATOM 1415 C C . ALA A 1 186 ? -11.510 -5.268 19.794 1.00 87.75 186 ALA A C 1
ATOM 1417 O O . ALA A 1 186 ? -12.258 -4.691 20.580 1.00 87.75 186 ALA A O 1
ATOM 1418 N N . PHE A 1 187 ? -11.966 -6.165 18.912 1.00 88.12 187 PHE A N 1
ATOM 1419 C CA . PHE A 1 187 ? -13.395 -6.422 18.686 1.00 88.12 187 PHE A CA 1
ATOM 1420 C C . PHE A 1 187 ? -13.842 -7.849 19.025 1.00 88.12 187 PHE A C 1
ATOM 1422 O O . PHE A 1 187 ? -15.030 -8.080 19.237 1.00 88.12 187 PHE A O 1
ATOM 1429 N N . GLY A 1 188 ? -12.920 -8.806 19.123 1.00 83.31 188 GLY A N 1
ATOM 1430 C CA . GLY A 1 188 ? -13.214 -10.223 19.344 1.00 83.31 188 GLY A CA 1
ATOM 1431 C C . GLY A 1 188 ? -13.878 -10.514 20.691 1.00 83.31 188 GLY A C 1
ATOM 1432 O O . GLY A 1 188 ? -14.981 -11.062 20.696 1.00 83.31 188 GLY A O 1
ATOM 1433 N N . PRO A 1 189 ? -13.274 -10.147 21.838 1.00 84.81 189 PRO A N 1
ATOM 1434 C CA . PRO A 1 189 ? -13.894 -10.380 23.139 1.00 84.81 189 PRO A CA 1
ATOM 1435 C C . PRO A 1 189 ? -15.265 -9.692 23.281 1.00 84.81 189 PRO A C 1
ATOM 1437 O O . PRO A 1 189 ? -16.217 -10.390 23.634 1.00 84.81 189 PRO A O 1
ATOM 1440 N N . PRO A 1 190 ? -15.439 -8.395 22.937 1.00 79.62 190 PRO A N 1
ATOM 1441 C CA . PRO A 1 190 ? -16.757 -7.753 22.955 1.00 79.62 190 PRO A CA 1
ATOM 1442 C C . PRO A 1 190 ? -17.806 -8.479 22.100 1.00 79.62 190 PRO A C 1
ATOM 1444 O O . PRO A 1 190 ? -18.938 -8.672 22.544 1.00 79.62 190 PRO A O 1
ATOM 1447 N N . LEU A 1 191 ? -17.427 -8.938 20.903 1.00 82.38 191 LEU A N 1
ATOM 1448 C CA . LEU A 1 191 ? -18.317 -9.670 20.001 1.00 82.38 191 LEU A CA 1
ATOM 1449 C C . LEU A 1 191 ? -18.731 -11.033 20.573 1.00 82.38 191 LEU A C 1
ATOM 1451 O O . LEU A 1 191 ? -19.910 -11.383 20.549 1.00 82.38 191 LEU A O 1
ATOM 1455 N N . LEU A 1 192 ? -17.778 -11.797 21.114 1.00 86.38 192 LEU A N 1
ATOM 1456 C CA . LEU A 1 192 ? -18.052 -13.097 21.735 1.00 86.38 192 LEU A CA 1
ATOM 1457 C C . LEU A 1 192 ? -18.933 -12.962 22.980 1.00 86.38 192 LEU A C 1
ATOM 1459 O O . LEU A 1 192 ? -19.776 -13.825 23.223 1.00 86.38 192 LEU A O 1
ATOM 1463 N N . HIS A 1 193 ? -18.759 -11.893 23.758 1.00 84.81 193 HIS A N 1
ATOM 1464 C CA . HIS A 1 193 ? -19.633 -11.599 24.890 1.00 84.81 193 HIS A CA 1
ATOM 1465 C C . HIS A 1 193 ? -21.065 -11.292 24.440 1.00 84.81 193 HIS A C 1
ATOM 1467 O O . HIS A 1 193 ? -21.992 -11.881 24.990 1.00 84.81 193 HIS A O 1
ATOM 1473 N N . TRP A 1 194 ? -21.247 -10.455 23.413 1.00 86.06 194 TRP A N 1
ATOM 1474 C CA . TRP A 1 194 ? -22.571 -10.157 22.854 1.00 86.06 194 TRP A CA 1
ATOM 1475 C C . TRP A 1 194 ? -23.283 -11.421 22.348 1.00 86.06 194 TRP A C 1
ATOM 1477 O O . TRP A 1 194 ? -24.436 -11.660 22.702 1.00 86.06 194 TRP A O 1
ATOM 1487 N N . LEU A 1 195 ? -22.573 -12.280 21.606 1.00 88.94 195 LEU A N 1
ATOM 1488 C CA . LEU A 1 195 ? -23.122 -13.533 21.070 1.00 88.94 195 LEU A CA 1
ATOM 1489 C C . LEU A 1 195 ? -23.567 -14.523 22.154 1.00 88.94 195 LEU A C 1
ATOM 1491 O O . LEU A 1 195 ? -24.493 -15.288 21.926 1.00 88.94 195 LEU A O 1
ATOM 1495 N N . ARG A 1 196 ? -22.907 -14.531 23.317 1.00 91.25 196 ARG A N 1
ATOM 1496 C CA . ARG A 1 196 ? -23.269 -15.403 24.449 1.00 91.25 196 ARG A CA 1
ATOM 1497 C C . ARG A 1 196 ? -24.400 -14.840 25.315 1.00 91.25 196 ARG A C 1
ATOM 1499 O O . ARG A 1 196 ? -24.854 -15.539 26.214 1.00 91.25 196 ARG A O 1
ATOM 1506 N N . SER A 1 197 ? -24.789 -13.582 25.101 1.00 86.81 197 SER A N 1
ATOM 1507 C CA . SER A 1 197 ? -25.824 -12.882 25.879 1.00 86.81 197 SER A CA 1
ATOM 1508 C C . SER A 1 197 ? -27.203 -12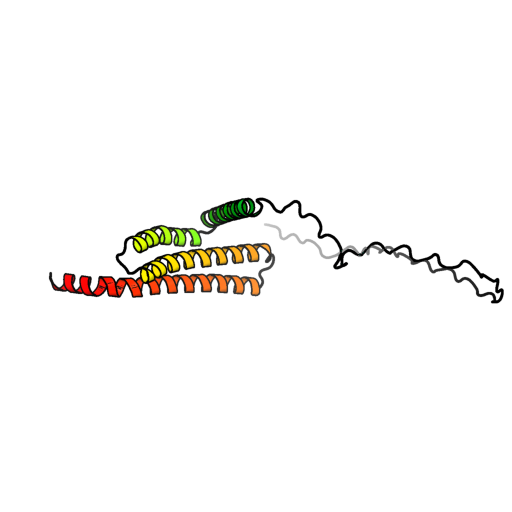.834 25.205 1.00 86.81 197 SER A C 1
ATOM 1510 O O . SER A 1 197 ? -28.118 -12.242 25.771 1.00 86.81 197 SER A O 1
ATOM 1512 N N . GLN A 1 198 ? -27.333 -13.442 24.021 1.00 73.00 198 GLN A N 1
ATOM 1513 C CA . GLN A 1 198 ? -28.585 -13.664 23.285 1.00 73.00 198 GLN A CA 1
ATOM 1514 C C . GLN A 1 198 ? -29.048 -15.109 23.478 1.00 73.00 198 GLN A C 1
ATOM 1516 O O . GLN A 1 198 ? -30.276 -15.323 23.555 1.00 73.00 198 GLN A O 1
#

Organism: NCBI:txid416943

Mean predicted aligned error: 17.99 Å

InterPro domains:
  IPR000829 DAGK fami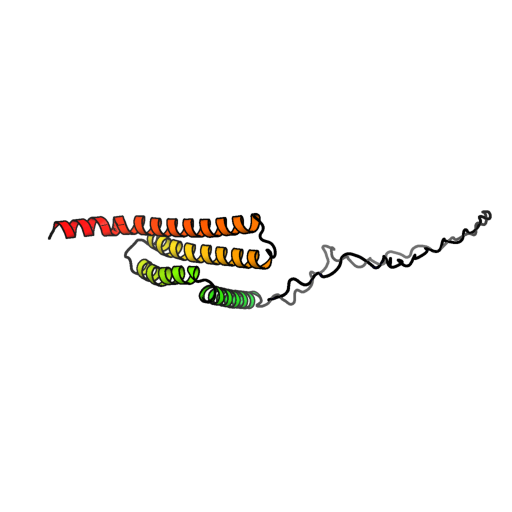ly [PF01219] (83-183)
  IPR000829 DAGK family [PTHR34299] (68-187)
  IPR033718 Diacylglycerol kinase, prokaryotic [cd14264] (75-183)
  IPR036945 Diacylglycerol kinase (DAGK) superfamily [G3DSA:1.10.287.3610] (65-188)

Nearest PDB structures (foldseek):
  4brb-assembly2_D  TM=9.598E-01  e=1.124E-07  Escherichia coli K-12
  4bpd-assembly2_D  TM=9.617E-01  e=1.647E-07  Escherichia coli K-12
  4ck0-assembly1_C  TM=9.646E-01  e=1.647E-07  Escherichia coli K-12
  5d6i-assembly1_C  TM=9.684E-01  e=1.837E-07  Escherichia coli
  4brr-assembly1_B  TM=9.324E-01  e=1.239E-06  Escherichia coli K-12

Foldseek 3Di:
DDDPDDDDDDDDDDDDDDDDDDDDDDDDDDDDDDDDDDDDDDDDDDDPDPDDPQDPPHPPDDDPDDPPPDDPPVVVVVVVVVVVVVLVVCCCVPPPVLVVLVVVLVVQLVVLVPDPDDPVLSCQLNVLSVQLNVLVSVLVVLLVVLVVVCPDDDPVSVVSNVVSVVSSVVSVVSNVCSCCVGVCVVCVVVVVVVVVVD

pLDDT: mean 75.79, std 20.96, range [35.53, 98.62]

Radius of gyration: 39.25 Å; Cα contacts (8 Å, |Δi|>4): 62; chains: 1; bounding box: 106×77×90 Å